Protein AF-A0A060ZH96-F1 (afdb_monomer)

Foldseek 3Di:
DDDDPQVPPDALVNVLVVCLVQQADQDADDLVVLLVVCVSVVVHLLVNLQVNLPDPDQRHHPCLQSNLVSCCVVPVVPDDLVLLADQVSLLCCLNRRNLSRLLPHDLVSQLVNLVHNYDLSSLLSNLVSNLVCCVVHDPVSLVSNCPRHQLSNQCDPDPCRLVPVVAPALQRSCCSRQNPSSQVDALLSVCVSPVPRDCLRNLVPHDLLNLLCQQAPPHPPDDDSVVSVVSSCVVCVVPVVSSVVVSNVVNNVVSNVVVVVVVVVVVVVVVVVD

Secondary structure (DSSP, 8-state):
---PPP-TT--HHHHHHHHHHHHT-SSPPPHHHHHHHHHHTHHHHHHHHHHHHT-SSPP--TTHHHHHHHHHHHTGGG--HHHHH-HHHHHHHIIIIIGGGGGG--HHHHHHHHHS---HHHHHHHHHHHHTTGGGS-HHHHHHHIIIIIIHHHTS-STTGGG-TT-SSHHHHHHHHTGGGGGGS-HHHHHHH-TT--GGGGTTTS-HHHHHHHHHS--TT---HHHHHHHHHHHHHHSTTTTTHHHHHHHHHHHHHHHHHHHHHHHHHHHH--

Radius of gyration: 23.27 Å; Cα contacts (8 Å, |Δi|>4): 301; chains: 1; bounding box: 66×44×70 Å

pLDDT: mean 91.17, std 12.06, range [32.5, 98.75]

Nearest PDB structures (foldseek):
  6xh5-assembly2_E  TM=3.070E-01  e=3.063E+00  synthetic construct
  6epf-assembly1_P  TM=2.909E-01  e=6.475E+00  Rattus norvegicus

Organism: Oncorhynchus mykiss (NCBI:txid8022)

Sequence (274 aa):
TYIFPQLKDLKAENLVTLLKCKLSENNTDSKETWKLFFTKASAVLDQALVLLSNQSEPVIGPALSQVLDVIGEIRVNRLTEDQLRDRDVIRKLFSGRLRAFLPSASGGFLHCLSTKNLSCDSYQAVVKEFGAQFDHMNLEQQQLVLKELVVLFLSRPTSDSGCVSNSNSSVDWLQKNLGPFSVLVSLGNLLNLNTDFSPLSALEVLSPKQTAELVVLPLPGLPGKDVIVNTVFDYLTESPKERRLPEFLYHLVRLSEEVTLCALVNTSSNLFLN

Solvent-accessible surface area (backbone atoms only — not comparable to full-atom values): 15088 Å² total; per-residue (Å²): 132,89,78,74,76,80,75,85,80,68,46,31,68,60,50,38,55,51,48,52,58,54,31,57,35,91,68,69,77,53,69,66,55,53,43,54,50,49,62,73,42,48,92,31,44,69,58,16,28,32,59,52,36,72,48,90,71,83,72,67,45,85,36,38,27,60,52,45,43,40,49,34,60,73,49,62,70,66,55,49,69,69,48,39,42,30,38,66,59,39,34,50,43,40,60,34,42,41,45,60,33,55,55,42,61,37,65,67,48,32,37,53,56,35,71,50,74,50,33,60,64,14,44,29,40,49,45,48,48,49,39,76,32,46,91,71,30,56,72,69,52,50,51,46,47,41,51,34,26,45,52,53,44,33,66,37,98,53,99,57,44,35,45,52,86,87,35,93,43,45,47,51,34,46,49,46,63,41,37,70,56,43,71,80,51,55,56,69,57,50,41,71,40,32,80,84,55,42,67,84,79,19,58,93,75,49,41,41,56,40,53,21,45,64,62,68,49,94,64,83,98,61,78,58,68,68,59,49,45,50,54,52,49,57,57,28,64,77,40,39,75,88,58,36,35,69,57,20,51,56,35,36,52,54,51,50,52,53,53,52,51,52,52,51,50,54,55,50,55,58,64,75,76,110

Structure (mmCIF, N/CA/C/O backbone):
data_AF-A0A060ZH96-F1
#
_entry.id   AF-A0A060ZH96-F1
#
loop_
_atom_site.group_PDB
_atom_site.id
_atom_site.type_symbol
_atom_site.label_atom_id
_atom_site.label_alt_id
_atom_site.label_comp_id
_atom_site.label_asym_id
_atom_site.label_entity_id
_atom_site.label_seq_id
_atom_site.pdbx_PDB_ins_code
_atom_site.Cartn_x
_atom_site.Cartn_y
_atom_site.Cartn_z
_atom_site.occupancy
_atom_site.B_iso_or_equiv
_atom_site.auth_seq_id
_atom_site.auth_comp_id
_atom_site.auth_asym_id
_atom_site.auth_atom_id
_atom_site.pdbx_PDB_model_num
ATOM 1 N N . THR A 1 1 ? -25.829 13.488 40.789 1.00 33.47 1 THR A N 1
ATOM 2 C CA . THR A 1 1 ? -25.211 12.200 40.411 1.00 33.47 1 THR A CA 1
ATOM 3 C C . THR A 1 1 ? -25.960 11.632 39.226 1.00 33.47 1 THR A C 1
ATOM 5 O O . THR A 1 1 ? -27.042 11.097 39.406 1.00 33.47 1 THR A O 1
ATOM 8 N N . TYR A 1 2 ? -25.457 11.836 38.006 1.00 32.50 2 TYR A N 1
ATOM 9 C CA . TYR A 1 2 ? -26.065 11.259 36.803 1.00 32.50 2 TYR A CA 1
ATOM 10 C C . TYR A 1 2 ? -25.739 9.764 36.756 1.00 32.50 2 TYR A C 1
ATOM 12 O O . TYR A 1 2 ? -24.627 9.363 36.418 1.00 32.50 2 TYR A O 1
ATOM 20 N N . ILE A 1 3 ? -26.706 8.946 37.161 1.00 37.62 3 ILE A N 1
ATOM 21 C CA . ILE A 1 3 ? -26.651 7.491 37.040 1.00 37.62 3 ILE A CA 1
ATOM 22 C C . ILE A 1 3 ? -26.984 7.173 35.581 1.00 37.62 3 ILE A C 1
ATOM 24 O O . ILE A 1 3 ? -28.148 7.159 35.192 1.00 37.62 3 ILE A O 1
ATOM 28 N N . PHE A 1 4 ? -25.959 6.964 34.752 1.00 44.38 4 PHE A N 1
ATOM 29 C CA . PHE A 1 4 ? -26.159 6.329 33.449 1.00 44.38 4 PHE A CA 1
ATOM 30 C C . PHE A 1 4 ? -26.679 4.900 33.691 1.00 44.38 4 PHE A C 1
ATOM 32 O O . PHE A 1 4 ? -26.060 4.179 34.482 1.00 44.38 4 PHE A O 1
ATOM 39 N N . PRO A 1 5 ? -27.779 4.469 33.045 1.00 46.69 5 PRO A N 1
ATOM 40 C CA . PRO A 1 5 ? -28.293 3.115 33.210 1.00 46.69 5 PRO A CA 1
ATOM 41 C C . PRO A 1 5 ? -27.210 2.104 32.827 1.00 46.69 5 PRO A C 1
ATOM 43 O O . PRO A 1 5 ? -26.473 2.307 31.858 1.00 46.69 5 PRO A O 1
ATOM 46 N N . GLN A 1 6 ? -27.096 1.012 33.585 1.00 50.19 6 GLN A N 1
ATOM 47 C CA . GLN A 1 6 ? -26.250 -0.108 33.181 1.00 50.19 6 GLN A CA 1
ATOM 48 C C . GLN A 1 6 ? -26.716 -0.587 31.796 1.00 50.19 6 GLN A C 1
ATOM 50 O O . GLN A 1 6 ? -27.868 -0.980 31.643 1.00 50.19 6 GLN A O 1
ATOM 55 N N . LEU A 1 7 ? -25.825 -0.552 30.799 1.00 57.47 7 LEU A N 1
ATOM 56 C CA . LEU A 1 7 ? -26.029 -1.010 29.413 1.00 57.47 7 LEU A CA 1
ATOM 57 C C . LEU A 1 7 ? -26.186 -2.547 29.322 1.00 57.47 7 LEU A C 1
ATOM 59 O O . LEU A 1 7 ? -25.570 -3.186 28.475 1.00 57.47 7 LEU A O 1
ATOM 63 N N . LYS A 1 8 ? -26.962 -3.169 30.218 1.00 58.06 8 LYS A N 1
ATOM 64 C CA . LYS A 1 8 ? -27.105 -4.632 30.304 1.00 58.06 8 LYS A CA 1
ATOM 65 C C . LYS A 1 8 ? -27.823 -5.256 29.099 1.00 58.06 8 LYS A C 1
ATOM 67 O O . LYS A 1 8 ? -27.636 -6.443 28.877 1.00 58.06 8 LYS A O 1
ATOM 72 N N . ASP A 1 9 ? -28.511 -4.452 28.285 1.00 68.31 9 ASP A N 1
ATOM 73 C CA . ASP A 1 9 ? -29.272 -4.907 27.109 1.00 68.31 9 ASP A CA 1
ATOM 74 C C . ASP A 1 9 ? -28.833 -4.249 25.784 1.00 68.31 9 ASP A C 1
ATOM 76 O O . ASP A 1 9 ? -29.586 -4.223 24.805 1.00 68.31 9 ASP A O 1
ATOM 80 N N . LEU A 1 10 ? -27.623 -3.675 25.715 1.00 81.44 10 LEU A N 1
ATOM 81 C CA . LEU A 1 10 ? -27.137 -3.093 24.461 1.00 81.44 10 LEU A CA 1
ATOM 82 C C . LEU A 1 10 ? -26.828 -4.206 23.449 1.00 81.44 10 LEU A C 1
ATOM 84 O O . LEU A 1 10 ? -25.849 -4.929 23.605 1.00 81.44 10 LEU A O 1
ATOM 88 N N . LYS A 1 11 ? -27.636 -4.311 22.390 1.00 91.75 11 LYS A N 1
ATOM 89 C CA . LYS A 1 11 ? -27.376 -5.198 21.248 1.00 91.75 11 LYS A CA 1
ATOM 90 C C . LYS A 1 11 ? -26.405 -4.565 20.248 1.00 91.75 11 LYS A C 1
ATOM 92 O O . LYS A 1 11 ? -26.266 -3.340 20.194 1.00 91.75 11 LYS A O 1
ATOM 97 N N . ALA A 1 12 ? -25.764 -5.396 19.428 1.00 92.00 12 ALA A N 1
ATOM 98 C CA . ALA A 1 12 ? -24.821 -4.942 18.408 1.00 92.00 12 ALA A CA 1
ATOM 99 C C . ALA A 1 12 ? -25.479 -3.995 17.388 1.00 92.00 12 ALA A C 1
ATOM 101 O O . ALA A 1 12 ? -24.878 -2.996 17.004 1.00 92.00 12 ALA A O 1
ATOM 102 N N . GLU A 1 13 ? -26.732 -4.251 17.013 1.00 91.88 13 GLU A N 1
ATOM 103 C CA . GLU A 1 13 ? -27.505 -3.424 16.082 1.00 91.88 13 GLU A CA 1
ATOM 104 C C . GLU A 1 13 ? -27.749 -2.021 16.652 1.00 91.88 13 GLU A C 1
ATOM 106 O O . GLU A 1 13 ? -27.550 -1.023 15.960 1.00 91.88 13 GLU A O 1
ATOM 111 N N . ASN A 1 14 ? -28.088 -1.932 17.943 1.00 91.19 14 ASN A N 1
ATOM 112 C CA . ASN A 1 14 ? -28.280 -0.652 18.629 1.00 91.19 14 ASN A CA 1
ATOM 113 C C . ASN A 1 14 ? -26.978 0.164 18.642 1.00 91.19 14 ASN A C 1
ATOM 115 O O . ASN A 1 14 ? -26.999 1.380 18.446 1.00 91.19 14 ASN A O 1
ATOM 119 N N . LEU A 1 15 ? -25.839 -0.507 18.850 1.00 92.38 15 LEU A N 1
ATOM 120 C CA . LEU A 1 15 ? -24.523 0.125 18.820 1.00 92.38 15 LEU A CA 1
ATOM 121 C C . LEU A 1 15 ? -24.164 0.632 17.416 1.00 92.38 15 LEU A C 1
ATOM 123 O O . LEU A 1 15 ? -23.633 1.732 17.299 1.00 92.38 15 LEU A O 1
ATOM 127 N N . VAL A 1 16 ? -24.488 -0.119 16.360 1.00 92.00 16 VAL A N 1
ATOM 128 C CA . VAL A 1 16 ? -24.292 0.318 14.966 1.00 92.00 16 VAL A CA 1
ATOM 129 C C . VAL A 1 16 ? -25.087 1.588 14.670 1.00 92.00 16 VAL A C 1
ATOM 131 O O . VAL A 1 16 ? -24.526 2.541 14.133 1.00 92.00 16 VAL A O 1
ATOM 134 N N . THR A 1 17 ? -26.367 1.636 15.048 1.00 90.50 17 THR A N 1
ATOM 135 C CA . THR A 1 17 ? -27.209 2.825 14.839 1.00 90.50 17 THR A CA 1
ATOM 136 C C . THR A 1 17 ? -26.648 4.046 15.563 1.00 90.50 17 THR A C 1
ATOM 138 O O . THR A 1 17 ? -26.542 5.121 14.970 1.00 90.50 17 THR A O 1
ATOM 141 N N . LEU A 1 18 ? -26.235 3.879 16.823 1.00 89.69 18 LEU A N 1
ATOM 142 C CA . LEU A 1 18 ? -25.64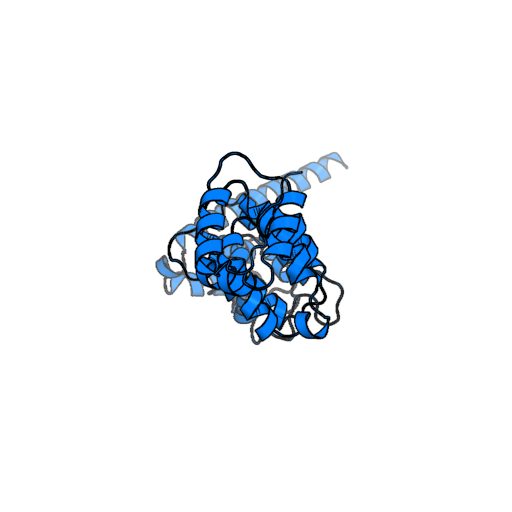1 4.960 17.609 1.00 89.69 18 LEU A CA 1
ATOM 143 C C . LEU A 1 18 ? -24.309 5.435 17.013 1.00 89.69 18 LEU A C 1
ATOM 145 O O . LEU A 1 18 ? -24.081 6.638 16.912 1.00 89.69 18 LEU A O 1
ATOM 149 N N . LEU A 1 19 ? -23.460 4.499 16.576 1.00 90.00 19 LEU A N 1
ATOM 150 C CA . LEU A 1 19 ? -22.189 4.797 15.920 1.00 90.00 19 LEU A CA 1
ATOM 151 C C . LEU A 1 19 ? -22.380 5.629 14.661 1.00 90.00 19 LEU A C 1
ATOM 153 O O . LEU A 1 19 ? -21.711 6.643 14.510 1.00 90.00 19 LEU A O 1
ATOM 157 N N . LYS A 1 20 ? -23.305 5.238 13.783 1.00 88.44 20 LYS A N 1
ATOM 158 C CA . LYS A 1 20 ? -23.594 5.999 12.564 1.00 88.44 20 LYS A CA 1
ATOM 159 C C . LYS A 1 20 ? -24.029 7.422 12.870 1.00 88.44 20 LYS A C 1
ATOM 161 O O . LYS A 1 20 ? -23.464 8.354 12.317 1.00 88.44 20 LYS A O 1
ATOM 166 N N . CYS A 1 21 ? -24.992 7.574 13.781 1.00 87.50 21 CYS A N 1
ATOM 167 C CA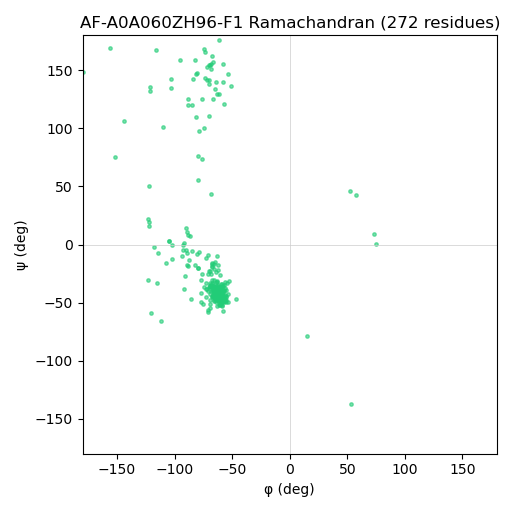 . CYS A 1 21 ? -25.484 8.886 14.185 1.00 87.50 21 CYS A CA 1
ATOM 168 C C . CYS A 1 21 ? -24.330 9.772 14.666 1.00 87.50 21 CYS A C 1
ATOM 170 O O . CYS A 1 21 ? -24.161 10.881 14.174 1.00 87.50 21 CYS A O 1
ATOM 172 N N . LYS A 1 22 ? -23.493 9.241 15.564 1.00 87.38 22 LYS A N 1
ATOM 173 C CA . LYS A 1 22 ? -22.382 9.980 16.166 1.00 87.38 22 LYS A CA 1
ATOM 174 C C . LYS A 1 22 ? -21.238 10.272 15.203 1.00 87.38 22 LYS A C 1
ATOM 176 O O . LYS A 1 22 ? -20.644 11.338 15.279 1.00 87.38 22 LYS A O 1
ATOM 181 N N . LEU A 1 23 ? -20.925 9.350 14.296 1.00 87.38 23 LEU A N 1
ATOM 182 C CA . LEU A 1 23 ? -19.884 9.554 13.289 1.00 87.38 23 LEU A CA 1
ATOM 183 C C . LEU A 1 23 ? -20.278 10.642 12.285 1.00 87.38 23 LEU A C 1
ATOM 185 O O . LEU A 1 23 ? -19.406 11.377 11.837 1.00 87.38 23 LEU A O 1
ATOM 189 N N . SER A 1 24 ? -21.567 10.772 11.967 1.00 84.31 24 SER A N 1
ATOM 190 C CA . SER A 1 24 ? -22.082 11.800 11.055 1.00 84.31 24 SER A CA 1
ATOM 191 C C . SER A 1 24 ? -22.275 13.180 11.701 1.00 84.31 24 SER A C 1
ATOM 193 O O . SER A 1 24 ? -22.575 14.139 10.993 1.00 84.31 24 SER A O 1
ATOM 195 N N . GLU A 1 25 ? -22.125 13.311 13.022 1.00 84.81 25 GLU A N 1
ATOM 196 C CA . GLU A 1 25 ? -22.198 14.607 13.703 1.00 84.81 25 GLU A CA 1
ATOM 197 C C . GLU A 1 25 ? -20.957 15.467 13.391 1.00 84.81 25 GLU A C 1
ATOM 199 O O . GLU A 1 25 ? -19.827 14.984 13.339 1.00 84.81 25 GLU A O 1
ATOM 204 N N . ASN A 1 26 ? -21.159 16.780 13.228 1.00 74.69 26 ASN A N 1
ATOM 205 C CA . ASN A 1 26 ? -20.059 17.730 12.999 1.00 74.69 26 ASN A CA 1
ATOM 206 C C . ASN A 1 26 ? -19.194 17.960 14.248 1.00 74.69 26 ASN A C 1
ATOM 208 O O . ASN A 1 26 ? -18.033 18.347 14.130 1.00 74.69 26 ASN A O 1
ATOM 212 N N . ASN A 1 27 ? -19.758 17.747 15.439 1.00 73.38 27 ASN A N 1
ATOM 213 C CA . ASN A 1 27 ? -19.036 17.885 16.697 1.00 73.38 27 ASN A CA 1
ATOM 214 C C . ASN A 1 27 ? -18.373 16.555 17.036 1.00 73.38 27 ASN A C 1
ATOM 216 O O . ASN A 1 27 ? -19.050 15.545 17.215 1.00 73.38 27 ASN A O 1
ATOM 220 N N . THR A 1 28 ? -17.050 16.561 17.145 1.00 76.62 28 THR A N 1
ATOM 221 C CA . THR A 1 28 ? -16.296 15.372 17.520 1.00 76.62 28 THR A CA 1
ATOM 222 C C . THR A 1 28 ? -16.244 15.249 19.042 1.00 76.62 28 THR A C 1
ATOM 224 O O . THR A 1 28 ? -15.750 16.133 19.742 1.00 76.62 28 THR A O 1
ATOM 227 N N . ASP A 1 29 ? -16.775 14.141 19.567 1.00 85.19 29 ASP A N 1
ATOM 228 C CA . ASP A 1 29 ? -16.566 13.763 20.966 1.00 85.19 29 ASP A CA 1
ATOM 229 C C . ASP A 1 29 ? -15.060 13.619 21.256 1.00 85.19 29 ASP A C 1
ATOM 231 O O . ASP A 1 29 ? -14.249 13.369 20.361 1.00 85.19 29 ASP A O 1
ATOM 235 N N . SER A 1 30 ? -14.656 13.773 22.519 1.00 90.00 30 SER A N 1
ATOM 236 C CA . SER A 1 30 ? -13.246 13.592 22.872 1.00 90.00 30 SER A CA 1
ATOM 237 C C . SER A 1 30 ? -12.817 12.128 22.726 1.00 90.00 30 SER A C 1
ATOM 239 O O . SER A 1 30 ? -13.612 11.194 22.885 1.00 90.00 30 SER A O 1
ATOM 241 N N . LYS A 1 31 ? -11.517 11.908 22.515 1.00 90.56 31 LYS A N 1
ATOM 242 C CA . LYS A 1 31 ? -10.921 10.568 22.445 1.00 90.56 31 LYS A CA 1
ATOM 243 C C . LYS A 1 31 ? -11.227 9.728 23.695 1.00 90.56 31 LYS A C 1
ATOM 245 O O . LYS A 1 31 ? -11.519 8.536 23.599 1.00 90.56 31 LYS A O 1
ATOM 250 N N . GLU A 1 32 ? -11.214 10.347 24.872 1.00 92.25 32 GLU A N 1
ATOM 251 C CA . GLU A 1 32 ? -11.525 9.718 26.161 1.00 92.25 32 GLU A CA 1
ATOM 252 C C . GLU A 1 32 ? -12.994 9.295 26.241 1.00 92.25 32 GLU A C 1
ATOM 254 O O . GLU A 1 32 ? -13.301 8.238 26.798 1.00 92.25 32 GLU A O 1
ATOM 259 N N . THR A 1 33 ? -13.894 10.084 25.648 1.00 92.62 33 THR A N 1
ATOM 260 C CA . THR A 1 33 ? -15.329 9.785 25.588 1.00 92.62 33 THR A CA 1
ATOM 261 C C . THR A 1 33 ? -15.576 8.545 24.736 1.00 92.62 33 THR A C 1
ATOM 263 O O . THR A 1 33 ? -16.211 7.597 25.206 1.00 92.62 33 THR A O 1
ATOM 266 N N . TRP A 1 34 ? -14.983 8.483 23.539 1.00 93.94 34 TRP A N 1
ATOM 267 C CA . TRP A 1 34 ? -15.024 7.291 22.688 1.00 93.94 34 TRP A CA 1
ATOM 268 C C . TRP A 1 34 ? -14.431 6.063 23.371 1.00 93.94 34 TRP A C 1
ATOM 270 O O . TRP A 1 34 ? -15.016 4.978 23.340 1.00 93.94 34 TRP A O 1
ATOM 280 N N . LYS A 1 35 ? -13.290 6.225 24.046 1.00 94.44 35 LYS A N 1
ATOM 281 C CA . LYS A 1 35 ? -12.626 5.133 24.763 1.00 94.44 35 LYS A CA 1
ATOM 282 C C . LYS A 1 35 ? -13.485 4.594 25.898 1.00 94.44 35 LYS A C 1
ATOM 284 O O . LYS A 1 35 ? -13.623 3.376 26.035 1.00 94.44 35 LYS A O 1
ATOM 289 N N . LEU A 1 36 ? -14.097 5.474 26.690 1.00 93.19 36 LEU A N 1
ATOM 290 C CA . LEU A 1 36 ? -15.019 5.085 27.753 1.00 93.19 36 LEU A CA 1
ATOM 291 C C . LEU A 1 36 ? -16.246 4.367 27.180 1.00 93.19 36 LEU A C 1
ATOM 293 O O . LEU A 1 36 ? -16.640 3.319 27.698 1.00 93.19 36 LEU A O 1
ATOM 297 N N . PHE A 1 37 ? -16.820 4.905 26.104 1.00 91.62 37 PHE A N 1
ATOM 298 C CA . PHE A 1 37 ? -17.972 4.329 25.422 1.00 91.62 37 PHE A CA 1
ATOM 299 C C . PHE A 1 37 ? -17.683 2.910 24.917 1.00 91.62 37 PHE A C 1
ATOM 301 O O . PHE A 1 37 ? -18.381 1.967 25.296 1.00 91.62 37 PHE A O 1
ATOM 308 N N . PHE A 1 38 ? -16.602 2.718 24.160 1.00 93.88 38 PHE A N 1
ATOM 309 C CA . PHE A 1 38 ? -16.225 1.401 23.646 1.00 93.88 38 PHE A CA 1
ATOM 310 C C . PHE A 1 38 ? -15.790 0.418 24.726 1.00 93.88 38 PHE A C 1
ATOM 312 O O . PHE A 1 38 ? -16.038 -0.779 24.593 1.00 93.88 38 PHE A O 1
ATOM 319 N N . THR A 1 39 ? -15.202 0.899 25.822 1.00 92.00 39 THR A N 1
ATOM 320 C CA . THR A 1 39 ? -14.891 0.043 26.974 1.00 92.00 39 THR A CA 1
ATOM 321 C C . THR A 1 39 ? -16.174 -0.487 27.616 1.00 92.00 39 THR A C 1
ATOM 323 O O . THR A 1 39 ? -16.269 -1.680 27.901 1.00 92.00 39 THR A O 1
ATOM 326 N N . LYS A 1 40 ? -17.194 0.364 27.789 1.00 90.31 40 LYS A N 1
ATOM 327 C CA . LYS A 1 40 ? -18.500 -0.051 28.329 1.00 90.31 40 LYS A CA 1
ATOM 328 C C . LYS A 1 40 ? -19.270 -0.965 27.374 1.00 90.31 40 LYS A C 1
ATOM 330 O O . LYS A 1 40 ? -19.925 -1.894 27.832 1.00 90.31 40 LYS A O 1
ATOM 335 N N . ALA A 1 41 ? -19.163 -0.737 26.066 1.00 92.19 41 ALA A N 1
ATOM 336 C CA . ALA A 1 41 ? -19.817 -1.539 25.032 1.00 92.19 41 ALA A CA 1
ATOM 337 C C . ALA A 1 41 ? -18.977 -2.742 24.549 1.00 92.19 41 ALA A C 1
ATOM 339 O O . ALA A 1 41 ? -19.319 -3.383 23.554 1.00 92.19 41 ALA A O 1
ATOM 340 N N . SER A 1 42 ? -17.877 -3.069 25.239 1.00 91.12 42 SER A N 1
ATOM 341 C CA . SER A 1 42 ? -16.866 -4.026 24.765 1.00 91.12 42 SER A CA 1
ATOM 342 C C . SER A 1 42 ? -17.427 -5.417 24.436 1.00 91.12 42 SER A C 1
ATOM 344 O O . SER A 1 42 ? -16.950 -6.057 23.498 1.00 91.12 42 SER A O 1
ATOM 346 N N . ALA A 1 43 ? -18.468 -5.858 25.152 1.00 91.62 43 ALA A N 1
ATOM 347 C CA . ALA A 1 43 ? -19.108 -7.158 24.944 1.00 91.62 43 ALA A CA 1
ATOM 348 C C . ALA A 1 43 ? -19.757 -7.313 23.555 1.00 91.62 43 ALA A C 1
ATOM 350 O O . ALA A 1 43 ? -19.775 -8.414 23.016 1.00 91.62 43 ALA A O 1
ATOM 351 N N . VAL A 1 44 ? -20.255 -6.221 22.964 1.00 94.25 44 VAL A N 1
ATOM 352 C CA . VAL A 1 44 ? -20.957 -6.238 21.665 1.00 94.25 44 VAL A CA 1
ATOM 353 C C . VAL A 1 44 ? -20.218 -5.488 20.560 1.00 94.25 44 VAL A C 1
ATOM 355 O O . VAL A 1 44 ? -20.606 -5.569 19.396 1.00 94.25 44 VAL A O 1
ATOM 358 N N . LEU A 1 45 ? -19.130 -4.789 20.898 1.00 94.38 45 LEU A N 1
ATOM 359 C CA . LEU A 1 45 ? -18.364 -3.972 19.960 1.00 94.38 45 LEU A CA 1
ATOM 360 C C . LEU A 1 45 ? -17.872 -4.770 18.750 1.00 94.38 45 LEU A C 1
ATOM 362 O O . LEU A 1 45 ? -18.050 -4.330 17.622 1.00 94.38 45 LEU A O 1
ATOM 366 N N . ASP A 1 46 ? -17.298 -5.954 18.965 1.00 93.81 46 ASP A N 1
ATOM 367 C CA . ASP A 1 46 ? -16.754 -6.766 17.872 1.00 93.81 46 ASP A CA 1
ATOM 368 C C . ASP A 1 46 ? -17.835 -7.149 16.849 1.00 93.81 46 ASP A C 1
ATOM 370 O O . ASP A 1 46 ? -17.586 -7.100 15.646 1.00 93.81 46 ASP A O 1
ATOM 374 N N . GLN A 1 47 ? -19.038 -7.498 17.315 1.00 94.88 47 GLN A N 1
ATOM 375 C CA . GLN A 1 47 ? -20.167 -7.826 16.445 1.00 94.88 47 GLN A CA 1
ATOM 376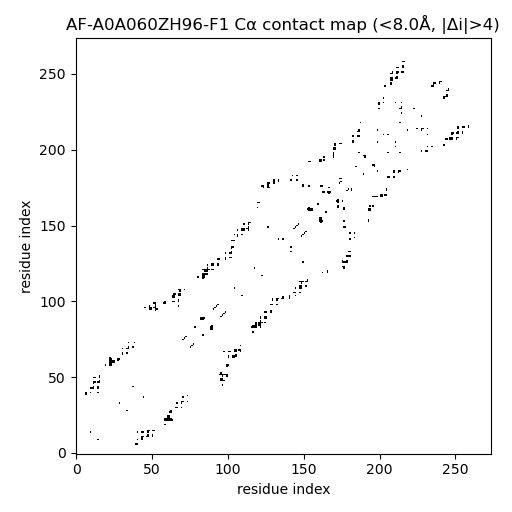 C C . GLN A 1 47 ? -20.708 -6.577 15.739 1.00 94.88 47 GLN A C 1
ATOM 378 O O . GLN A 1 47 ? -21.005 -6.632 14.548 1.00 94.88 47 GLN A O 1
ATOM 383 N N . ALA A 1 48 ? -20.787 -5.443 16.438 1.00 94.75 48 ALA A N 1
ATOM 384 C CA . ALA A 1 48 ? -21.221 -4.180 15.848 1.00 94.75 48 ALA A CA 1
ATOM 385 C C . ALA A 1 48 ? -20.275 -3.708 14.733 1.00 94.75 48 ALA A C 1
ATOM 387 O O . ALA A 1 48 ? -20.734 -3.298 13.672 1.00 94.75 48 ALA A O 1
ATOM 388 N N . LEU A 1 49 ? -18.960 -3.826 14.929 1.00 94.69 49 LEU A N 1
ATOM 389 C CA . LEU A 1 49 ? -17.961 -3.478 13.914 1.00 94.69 49 LEU A CA 1
ATOM 390 C C . LEU A 1 49 ? -18.063 -4.366 12.662 1.00 94.69 49 LEU A C 1
ATOM 392 O O . LEU A 1 49 ? -17.885 -3.872 11.548 1.00 94.69 49 LEU A O 1
ATOM 396 N N . VAL A 1 50 ? -18.404 -5.650 12.833 1.00 94.94 50 VAL A N 1
ATOM 397 C CA . VAL A 1 50 ? -18.694 -6.564 11.713 1.00 94.94 50 VAL A CA 1
ATOM 398 C C . VAL A 1 50 ? -19.942 -6.144 10.953 1.00 94.94 50 VAL A C 1
ATOM 400 O O . VAL A 1 50 ? -19.917 -6.052 9.727 1.00 94.94 50 VAL A O 1
ATOM 403 N N . LEU A 1 51 ? -21.027 -5.848 11.668 1.00 94.19 51 LEU A N 1
ATOM 404 C CA . LEU A 1 51 ? -22.260 -5.365 11.049 1.00 94.19 51 LEU A CA 1
ATOM 405 C C . LEU A 1 51 ? -22.035 -4.055 10.288 1.00 94.19 51 LEU A C 1
ATOM 407 O O . LEU A 1 51 ? -22.572 -3.900 9.196 1.00 94.19 51 LEU A O 1
ATOM 411 N N . LEU A 1 52 ? -21.225 -3.143 10.832 1.00 91.56 52 LEU A N 1
ATOM 412 C CA . LEU A 1 52 ? -20.889 -1.879 10.181 1.00 91.56 52 LEU A CA 1
ATOM 413 C C . LEU A 1 52 ? -20.051 -2.093 8.911 1.00 91.56 52 LEU A C 1
ATOM 415 O O . LEU A 1 52 ? -20.350 -1.503 7.880 1.00 91.56 52 LEU A O 1
ATOM 419 N N . SER A 1 53 ? -19.043 -2.968 8.962 1.00 91.38 53 SER A N 1
ATOM 420 C CA . SER A 1 53 ? -18.142 -3.240 7.827 1.00 91.38 53 SER A CA 1
ATOM 421 C C . SER A 1 53 ? -18.813 -3.979 6.665 1.00 91.38 53 SER A C 1
ATOM 423 O O . SER A 1 53 ? -18.332 -3.906 5.535 1.00 91.38 53 SER A O 1
ATOM 425 N N . ASN A 1 54 ? -19.906 -4.697 6.932 1.00 89.50 54 ASN A N 1
ATOM 426 C CA . ASN A 1 54 ? -20.670 -5.434 5.921 1.00 89.50 54 ASN A CA 1
ATOM 427 C C . ASN A 1 54 ? -21.715 -4.579 5.192 1.00 89.50 54 ASN A C 1
ATOM 429 O O . ASN A 1 54 ? -22.374 -5.074 4.278 1.00 89.50 54 ASN A O 1
ATOM 433 N N . GLN A 1 55 ? -21.916 -3.328 5.600 1.00 84.31 55 GLN A N 1
ATOM 434 C CA . GLN A 1 55 ? -22.888 -2.455 4.953 1.00 84.31 55 GLN A CA 1
ATOM 435 C C . GLN A 1 55 ? -22.316 -1.837 3.677 1.00 84.31 55 GLN A C 1
ATOM 437 O O . GLN A 1 55 ? -21.120 -1.590 3.565 1.00 84.31 55 GLN A O 1
ATOM 442 N N . SER A 1 56 ? -23.195 -1.614 2.699 1.00 69.00 56 SER A N 1
ATOM 443 C CA . SER A 1 56 ? -22.835 -1.112 1.369 1.00 69.00 56 SER A CA 1
ATOM 444 C C . SER A 1 56 ? -22.522 0.382 1.342 1.00 69.00 56 SER A C 1
ATOM 446 O O . SER A 1 56 ? -21.806 0.835 0.455 1.00 69.00 56 SER A O 1
ATOM 448 N N . GLU A 1 57 ? -23.076 1.151 2.278 1.00 73.81 57 GLU A N 1
ATOM 449 C CA . GLU A 1 57 ? -22.873 2.596 2.337 1.00 73.81 57 GLU A CA 1
ATOM 450 C C . GLU A 1 57 ? -21.633 2.930 3.175 1.00 73.81 57 GLU A C 1
ATOM 452 O O . GLU A 1 57 ? -21.564 2.518 4.340 1.00 73.81 57 GLU A O 1
ATOM 457 N N . PRO A 1 58 ? -20.665 3.687 2.622 1.00 73.31 58 PRO A N 1
ATOM 458 C CA . PRO A 1 58 ? -19.513 4.129 3.386 1.00 73.31 58 PRO A CA 1
ATOM 459 C C . PRO A 1 58 ? -19.970 5.072 4.499 1.00 73.31 58 PRO A C 1
ATOM 461 O O . PRO A 1 58 ? -20.754 5.997 4.281 1.00 73.31 58 PRO A O 1
ATOM 464 N N . VAL A 1 59 ? -19.462 4.848 5.709 1.00 77.50 59 VAL A N 1
ATOM 465 C CA . VAL A 1 59 ? -19.648 5.805 6.798 1.00 77.50 59 VAL A CA 1
ATOM 466 C C . VAL A 1 59 ? -18.698 6.964 6.543 1.00 77.50 59 VAL A C 1
ATOM 468 O O . VAL A 1 59 ? -17.503 6.745 6.377 1.00 77.50 59 VAL A O 1
ATOM 471 N N . ILE A 1 60 ? -19.225 8.184 6.505 1.00 79.94 60 ILE A N 1
ATOM 472 C CA . ILE A 1 60 ? -18.448 9.408 6.296 1.00 79.94 60 ILE A CA 1
ATOM 473 C C . ILE A 1 60 ? -18.673 10.305 7.506 1.00 79.94 60 ILE A C 1
ATOM 475 O O . ILE A 1 60 ? -19.809 10.491 7.948 1.00 79.94 60 ILE A O 1
ATOM 479 N N . GLY A 1 61 ? -17.586 10.836 8.058 1.00 86.06 61 GLY A N 1
ATOM 480 C CA . GLY A 1 61 ? -17.662 11.618 9.279 1.00 86.06 61 GLY A CA 1
ATOM 481 C C . GLY A 1 61 ? -16.314 12.152 9.752 1.00 86.06 61 GLY A C 1
ATOM 482 O O . GLY A 1 61 ? -15.299 11.475 9.573 1.00 86.06 61 GLY A O 1
ATOM 483 N N . PRO A 1 62 ? -16.279 13.328 10.405 1.00 86.38 62 PRO A N 1
ATOM 484 C CA . PRO A 1 62 ? -15.036 13.936 10.883 1.00 86.38 62 PRO A CA 1
ATOM 485 C C . PRO A 1 62 ? -14.367 13.141 12.019 1.00 86.38 62 PRO A C 1
ATOM 487 O O . PRO A 1 62 ? -13.179 13.314 12.274 1.00 86.38 62 PRO A O 1
ATOM 490 N N . ALA A 1 63 ? -15.107 12.256 12.698 1.00 90.56 63 ALA A N 1
ATOM 491 C CA . ALA A 1 63 ? -14.611 11.461 13.823 1.00 90.56 63 ALA A CA 1
ATOM 492 C C . ALA A 1 63 ? -14.001 10.097 13.433 1.00 90.56 63 ALA A C 1
ATOM 494 O O . ALA A 1 63 ? -13.494 9.400 14.310 1.00 90.56 63 ALA A O 1
ATOM 495 N N . LEU A 1 64 ? -14.050 9.681 12.158 1.00 91.94 64 LEU A N 1
ATOM 496 C CA . LEU A 1 64 ? -13.677 8.314 11.748 1.00 91.94 64 LEU A CA 1
ATOM 497 C C . LEU A 1 64 ? -12.242 7.932 12.122 1.00 91.94 64 LEU A C 1
ATOM 499 O O . LEU A 1 64 ? -12.019 6.842 12.650 1.00 91.94 64 LEU A O 1
ATOM 503 N N . SER A 1 65 ? -11.289 8.835 11.891 1.00 94.25 65 SER A N 1
ATOM 504 C CA . SER A 1 65 ? -9.874 8.629 12.217 1.00 94.25 65 SER A CA 1
ATOM 505 C C . SER A 1 65 ? -9.665 8.450 13.722 1.00 94.25 65 SER A C 1
ATOM 507 O O . SER A 1 65 ? -9.031 7.494 14.159 1.00 94.25 65 SER A O 1
ATOM 509 N N . GLN A 1 66 ? -10.279 9.315 14.531 1.00 94.50 66 GLN A N 1
ATOM 510 C CA . GLN A 1 66 ? -10.197 9.266 15.988 1.00 94.50 66 GLN A CA 1
ATOM 511 C C . GLN A 1 66 ? -10.862 8.004 16.555 1.00 94.50 66 GLN A C 1
ATOM 513 O O . GLN A 1 66 ? -10.332 7.377 17.472 1.00 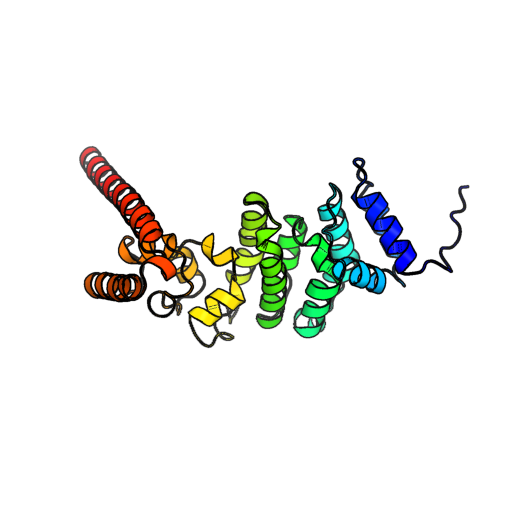94.50 66 GLN A O 1
ATOM 518 N N . VAL A 1 67 ? -12.008 7.597 16.003 1.00 94.50 67 VAL A N 1
ATOM 519 C CA . VAL A 1 67 ? -12.679 6.349 16.383 1.00 94.50 67 VAL A CA 1
ATOM 520 C C . VAL A 1 67 ? -11.806 5.143 16.046 1.00 94.50 67 VAL A C 1
ATOM 522 O O . VAL A 1 67 ? -11.657 4.257 16.893 1.00 94.50 67 VAL A O 1
ATOM 525 N N . LEU A 1 68 ? -11.174 5.125 14.868 1.00 95.81 68 LEU A N 1
ATOM 526 C CA . LEU A 1 68 ? -10.220 4.078 14.509 1.00 95.81 68 LEU A CA 1
ATOM 527 C C . LEU A 1 68 ? -9.025 4.048 15.463 1.00 95.81 68 LEU A C 1
ATOM 529 O O . LEU A 1 68 ? -8.652 2.964 15.904 1.00 95.81 68 LEU A O 1
ATOM 533 N N . ASP A 1 69 ? -8.468 5.201 15.834 1.00 96.62 69 ASP A N 1
ATOM 534 C CA . ASP A 1 69 ? -7.367 5.285 16.799 1.00 96.62 69 ASP A CA 1
ATOM 535 C C . ASP A 1 69 ? -7.756 4.657 18.140 1.00 96.62 69 ASP A C 1
ATOM 537 O O . ASP A 1 69 ? -7.006 3.859 18.707 1.00 96.62 69 ASP A O 1
ATOM 541 N N . VAL A 1 70 ? -8.954 4.972 18.642 1.00 96.75 70 VAL A N 1
ATOM 542 C CA . VAL A 1 70 ? -9.455 4.407 19.899 1.00 96.75 70 VAL A CA 1
ATOM 543 C C . VAL A 1 70 ? -9.653 2.899 19.776 1.00 96.75 70 VAL A C 1
ATOM 545 O O . VAL A 1 70 ? -9.212 2.165 20.662 1.00 96.75 70 VAL A O 1
ATOM 548 N N . ILE A 1 71 ? -10.274 2.413 18.694 1.00 95.44 71 ILE A N 1
ATOM 549 C CA . ILE A 1 71 ? -10.417 0.970 18.442 1.00 95.44 71 ILE A CA 1
ATOM 550 C C . ILE A 1 71 ? -9.032 0.311 18.360 1.00 95.44 71 ILE A C 1
ATOM 552 O O . ILE A 1 71 ? -8.824 -0.762 18.932 1.00 95.44 71 ILE A O 1
ATOM 556 N N . GLY A 1 72 ? -8.071 0.975 17.719 1.00 95.38 72 GLY A N 1
ATOM 557 C CA . GLY A 1 72 ? -6.666 0.596 17.676 1.00 95.38 72 GLY A CA 1
ATOM 558 C C . GLY A 1 72 ? -6.085 0.399 19.074 1.00 95.38 72 GLY A C 1
ATOM 559 O O . GLY A 1 72 ? -5.529 -0.656 19.366 1.00 95.38 72 GLY A O 1
ATOM 560 N N . GLU A 1 73 ? -6.295 1.347 19.984 1.00 94.94 73 GLU A N 1
ATOM 561 C CA . GLU A 1 73 ? -5.830 1.238 21.370 1.00 94.94 73 GLU A CA 1
ATOM 562 C C . GLU A 1 73 ? -6.457 0.077 22.141 1.00 94.94 73 GLU A C 1
ATOM 564 O O . GLU A 1 73 ? -5.763 -0.618 22.886 1.00 94.94 73 GLU A O 1
ATOM 569 N N . ILE A 1 74 ? -7.767 -0.129 22.004 1.00 94.56 74 ILE A N 1
ATOM 570 C CA . ILE A 1 74 ? -8.481 -1.105 22.835 1.00 94.56 74 ILE A CA 1
ATOM 571 C C . ILE A 1 74 ? -8.517 -2.516 22.239 1.00 94.56 74 ILE A C 1
ATOM 573 O O . ILE A 1 74 ? -8.795 -3.459 22.981 1.00 94.56 74 ILE A O 1
ATOM 577 N N . ARG A 1 75 ? -8.250 -2.680 20.936 1.00 93.38 75 ARG A N 1
ATOM 578 C CA . ARG A 1 75 ? -8.257 -3.977 20.236 1.00 93.38 75 ARG A CA 1
ATOM 579 C C . ARG A 1 75 ? -6.913 -4.309 19.598 1.00 93.38 75 ARG A C 1
ATOM 581 O O . ARG A 1 75 ? -6.332 -5.323 19.962 1.00 93.38 75 ARG A O 1
ATOM 588 N N . VAL A 1 76 ? -6.409 -3.474 18.687 1.00 94.62 76 VAL A N 1
ATOM 589 C CA . VAL A 1 76 ? -5.190 -3.777 17.905 1.00 94.62 76 VAL A CA 1
ATOM 590 C C . VAL A 1 76 ? -3.953 -3.818 18.807 1.00 94.62 76 VAL A C 1
ATOM 592 O O . VAL A 1 76 ? -3.171 -4.761 18.760 1.00 94.62 76 VAL A O 1
ATOM 595 N N . ASN A 1 77 ? -3.804 -2.841 19.701 1.00 94.44 77 ASN A N 1
ATOM 596 C CA . ASN A 1 77 ? -2.661 -2.734 20.610 1.00 94.44 77 ASN A CA 1
ATOM 597 C C . ASN A 1 77 ? -2.640 -3.790 21.718 1.00 94.44 77 ASN A C 1
ATOM 599 O O . ASN A 1 77 ? -1.646 -3.882 22.432 1.00 94.44 77 ASN A O 1
ATOM 603 N N . ARG A 1 78 ? -3.717 -4.569 21.868 1.00 94.00 78 ARG A N 1
ATOM 604 C CA . ARG A 1 78 ? -3.834 -5.635 22.870 1.00 94.00 78 ARG A CA 1
ATOM 605 C C . ARG A 1 78 ? -3.631 -7.032 22.282 1.00 94.00 78 ARG A C 1
ATOM 607 O O . ARG A 1 78 ? -3.729 -7.996 23.035 1.00 94.00 78 ARG A O 1
ATOM 614 N N . LEU A 1 79 ? -3.391 -7.140 20.973 1.00 96.00 79 LEU A N 1
ATOM 615 C CA . LEU A 1 79 ? -3.051 -8.411 20.337 1.00 96.00 79 LEU A CA 1
ATOM 616 C C . LEU A 1 79 ? -1.719 -8.929 20.885 1.00 96.00 79 LEU A C 1
ATOM 618 O O . LEU A 1 79 ? -0.785 -8.152 21.090 1.00 96.00 79 LEU A O 1
ATOM 622 N N . THR A 1 80 ? -1.643 -10.237 21.118 1.00 97.38 80 THR A N 1
ATOM 623 C CA . THR A 1 80 ? -0.385 -10.903 21.478 1.00 97.38 80 THR A CA 1
ATOM 624 C C . THR A 1 80 ? 0.540 -11.016 20.266 1.00 97.38 80 THR A C 1
ATOM 626 O O . THR A 1 80 ? 0.102 -10.880 19.124 1.00 97.38 80 THR A O 1
ATOM 629 N N . GLU A 1 81 ? 1.816 -11.319 20.502 1.00 95.38 81 GLU A N 1
ATOM 630 C CA . GLU A 1 81 ? 2.791 -11.558 19.428 1.00 95.38 81 GLU A CA 1
ATOM 631 C C . GLU A 1 81 ? 2.327 -12.658 18.458 1.00 95.38 81 GLU A C 1
ATOM 633 O O . GLU A 1 81 ? 2.356 -12.460 17.245 1.00 95.38 81 GLU A O 1
ATOM 638 N N . ASP A 1 82 ? 1.797 -13.770 18.975 1.00 97.19 82 ASP A N 1
ATOM 639 C CA . ASP A 1 82 ? 1.261 -14.854 18.140 1.00 97.19 82 ASP A CA 1
ATOM 640 C C . ASP A 1 82 ? 0.087 -14.376 17.275 1.00 97.19 82 ASP A C 1
ATOM 642 O O . ASP A 1 82 ? 0.015 -14.679 16.087 1.00 97.19 82 ASP A O 1
ATOM 646 N N . GLN A 1 83 ? -0.806 -13.557 17.841 1.00 97.56 83 GLN A N 1
ATOM 647 C CA . GLN A 1 83 ? -1.949 -13.002 17.116 1.00 97.56 83 GLN A CA 1
ATOM 648 C C . GLN A 1 83 ? -1.545 -11.980 16.050 1.00 97.56 83 GLN A C 1
ATOM 650 O O . GLN A 1 83 ? -2.212 -11.883 15.023 1.00 97.56 83 GLN A O 1
ATOM 655 N N . LEU A 1 84 ? -0.477 -11.210 16.277 1.00 97.12 84 LEU A N 1
ATOM 656 C CA . LEU A 1 84 ? 0.063 -10.276 15.285 1.00 97.12 84 LEU A CA 1
ATOM 657 C C . LEU A 1 84 ? 0.649 -11.017 14.077 1.00 97.12 84 LEU A C 1
ATOM 659 O O . LEU A 1 84 ? 0.562 -10.544 12.942 1.00 97.12 84 LEU A O 1
ATOM 663 N N . ARG A 1 85 ? 1.225 -12.197 14.306 1.00 96.81 85 ARG A N 1
ATOM 664 C CA . ARG A 1 85 ? 1.849 -13.021 13.264 1.00 96.81 85 ARG A CA 1
ATOM 665 C C . ARG A 1 85 ? 0.872 -13.971 12.567 1.00 96.81 85 ARG A C 1
ATOM 667 O O . ARG A 1 85 ? 1.212 -14.486 11.502 1.00 96.81 85 ARG A O 1
ATOM 674 N N . ASP A 1 86 ? -0.323 -14.157 13.125 1.00 98.12 86 ASP A N 1
ATOM 675 C CA . ASP A 1 86 ? -1.409 -14.948 12.548 1.00 98.12 86 ASP A CA 1
ATOM 676 C C . ASP A 1 86 ? -2.201 -14.145 11.499 1.00 98.12 86 ASP A C 1
ATOM 678 O O . ASP A 1 86 ? -2.978 -13.229 11.801 1.00 98.12 86 ASP A O 1
ATOM 682 N N . ARG A 1 87 ? -2.034 -14.545 10.235 1.00 96.75 87 ARG A N 1
ATOM 683 C CA . ARG A 1 87 ? -2.701 -13.937 9.081 1.00 96.75 87 ARG A CA 1
ATOM 684 C C . ARG A 1 87 ? -4.226 -13.948 9.204 1.00 96.75 87 ARG A C 1
ATOM 686 O O . ARG A 1 87 ? -4.865 -12.984 8.785 1.00 96.75 87 ARG A O 1
ATOM 693 N N . ASP A 1 88 ? -4.835 -15.015 9.713 1.00 97.00 88 ASP A N 1
ATOM 694 C CA . ASP A 1 88 ? -6.293 -15.140 9.768 1.00 97.00 88 ASP A CA 1
ATOM 695 C C . ASP A 1 88 ? -6.902 -14.266 10.861 1.00 97.00 88 ASP A C 1
ATOM 697 O O . ASP A 1 88 ? -7.956 -13.654 10.643 1.00 97.00 88 ASP A O 1
ATOM 701 N N . VAL A 1 89 ? -6.215 -14.131 11.997 1.00 96.81 89 VAL A N 1
ATOM 702 C CA . VAL A 1 89 ? -6.590 -13.179 13.051 1.00 96.81 89 VAL A CA 1
ATOM 703 C C . VAL A 1 89 ? -6.547 -11.748 12.516 1.00 96.81 89 VAL A C 1
ATOM 705 O O . VAL A 1 89 ? -7.535 -11.013 12.644 1.00 96.81 89 VAL A O 1
ATOM 708 N N . ILE A 1 90 ? -5.448 -11.365 11.860 1.00 98.00 90 ILE A N 1
ATOM 709 C CA . ILE A 1 90 ? -5.280 -10.027 11.281 1.00 98.00 90 ILE A CA 1
ATOM 710 C C . ILE A 1 90 ? -6.297 -9.771 10.170 1.00 98.00 90 ILE A C 1
ATOM 712 O O . ILE A 1 90 ? -6.999 -8.759 10.198 1.00 98.00 90 ILE A O 1
ATOM 716 N N . ARG A 1 91 ? -6.477 -10.715 9.243 1.00 95.94 91 ARG A N 1
ATOM 717 C CA . ARG A 1 91 ? -7.486 -10.617 8.183 1.00 95.94 91 ARG A CA 1
ATOM 718 C C . ARG A 1 91 ? -8.878 -10.3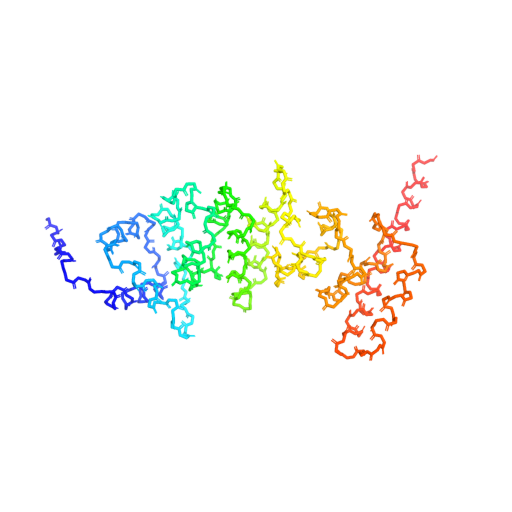97 8.761 1.00 95.94 91 ARG A C 1
ATOM 720 O O . ARG A 1 91 ? -9.581 -9.495 8.309 1.00 95.94 91 ARG A O 1
ATOM 727 N N . LYS A 1 92 ? -9.291 -11.179 9.764 1.00 95.06 92 LYS A N 1
ATOM 728 C CA . LYS A 1 92 ? -10.613 -11.044 10.401 1.00 95.06 92 LYS A CA 1
ATOM 729 C C . LYS A 1 92 ? -10.802 -9.673 11.051 1.00 95.06 92 LYS A C 1
ATOM 731 O O . LYS A 1 92 ? -11.905 -9.128 11.019 1.00 95.06 92 LYS A O 1
ATOM 736 N N . LEU A 1 93 ? -9.746 -9.113 11.634 1.00 96.25 93 LEU A N 1
ATOM 737 C CA . LEU A 1 93 ? -9.778 -7.786 12.236 1.00 96.25 93 LEU A CA 1
ATOM 738 C C . LEU A 1 93 ? -9.914 -6.688 11.173 1.00 96.25 93 LEU A C 1
ATOM 740 O O . LEU A 1 93 ? -10.825 -5.869 11.269 1.00 96.25 93 LEU A O 1
ATOM 744 N N . PHE A 1 94 ? -9.069 -6.691 10.143 1.00 96.38 94 PHE A N 1
ATOM 745 C CA . PHE A 1 94 ? -9.038 -5.617 9.146 1.00 96.38 94 PHE A CA 1
ATOM 746 C C . PHE A 1 94 ? -10.211 -5.682 8.166 1.00 96.38 94 PHE A C 1
ATOM 748 O O . PHE A 1 94 ? -10.949 -4.706 8.055 1.00 96.38 94 PHE A O 1
ATOM 755 N N . SER A 1 95 ? -10.456 -6.839 7.544 1.00 92.25 95 SER A N 1
ATOM 756 C CA . SER A 1 95 ? -11.569 -7.008 6.592 1.00 92.25 95 SER A CA 1
ATOM 757 C C . SER A 1 95 ? -12.933 -6.962 7.278 1.00 92.25 95 SER A C 1
ATOM 759 O O . SER A 1 95 ? -13.904 -6.446 6.727 1.00 92.25 95 SER A O 1
ATOM 761 N N . GLY A 1 96 ? -13.005 -7.515 8.493 1.00 88.88 96 GLY A N 1
ATOM 762 C CA . GLY A 1 96 ? -14.262 -7.724 9.192 1.00 88.88 96 GLY A CA 1
ATOM 763 C C . GLY A 1 96 ? -14.654 -6.578 10.108 1.00 88.88 96 GLY A C 1
ATOM 764 O O . GLY A 1 96 ? -15.834 -6.294 10.209 1.00 88.88 96 GLY A O 1
ATOM 765 N N . ARG A 1 97 ? -13.719 -5.938 10.816 1.00 94.31 97 ARG A N 1
ATOM 766 C CA . ARG A 1 97 ? -14.064 -4.981 11.888 1.00 94.31 97 ARG A CA 1
ATOM 767 C C . ARG A 1 97 ? -13.628 -3.553 11.594 1.00 94.31 97 ARG A C 1
ATOM 769 O O . ARG A 1 97 ? -14.286 -2.623 12.047 1.00 94.31 97 ARG A O 1
ATOM 776 N N . LEU A 1 98 ? -12.506 -3.376 10.900 1.00 95.38 98 LEU A N 1
ATOM 777 C CA . LEU A 1 98 ? -11.910 -2.052 10.691 1.00 95.38 98 LEU A CA 1
ATOM 778 C C . LEU A 1 98 ? -12.172 -1.478 9.299 1.00 95.38 98 LEU A C 1
ATOM 780 O O . LEU A 1 98 ? -11.954 -0.286 9.107 1.00 95.38 98 LEU A O 1
ATOM 784 N N . ARG A 1 99 ? -12.658 -2.289 8.352 1.00 93.94 99 ARG A N 1
ATOM 785 C CA . ARG A 1 99 ? -12.808 -1.939 6.933 1.00 93.94 99 ARG A CA 1
ATOM 786 C C . ARG A 1 99 ? -13.457 -0.576 6.702 1.00 93.94 99 ARG A C 1
ATOM 788 O O . ARG A 1 99 ? -12.917 0.217 5.940 1.00 93.94 99 ARG A O 1
ATOM 795 N N . ALA A 1 100 ? -14.560 -0.289 7.397 1.00 92.19 100 ALA A N 1
ATOM 796 C CA . ALA A 1 100 ? -15.309 0.964 7.252 1.00 92.19 100 ALA A CA 1
ATOM 797 C C . ALA A 1 100 ? -14.513 2.228 7.637 1.00 92.19 100 ALA A C 1
ATOM 799 O O . ALA A 1 100 ? -14.899 3.329 7.264 1.00 92.19 100 ALA A O 1
ATOM 800 N N . PHE A 1 101 ? -13.416 2.082 8.381 1.00 94.56 101 PHE A N 1
ATOM 801 C CA . PHE A 1 101 ? -12.621 3.192 8.905 1.00 94.56 101 PHE A CA 1
ATOM 802 C C . PHE A 1 101 ? -11.269 3.362 8.200 1.00 94.56 101 PHE A C 1
ATOM 804 O O . PHE A 1 101 ? -10.644 4.413 8.331 1.00 94.56 101 PHE A O 1
ATOM 811 N N . LEU A 1 102 ? -10.801 2.350 7.455 1.00 95.44 102 LEU A N 1
ATOM 812 C CA . LEU A 1 102 ? -9.485 2.374 6.801 1.00 95.44 102 LEU A CA 1
ATOM 813 C C . LEU A 1 102 ? -9.275 3.571 5.851 1.00 95.44 102 LEU A C 1
ATOM 815 O O . LEU A 1 102 ? -8.169 4.116 5.874 1.00 95.44 102 LEU A O 1
ATOM 819 N N . PRO A 1 103 ? -10.281 4.048 5.076 1.00 95.06 103 PRO A N 1
ATOM 820 C CA . PRO A 1 103 ? -10.126 5.243 4.239 1.00 95.06 103 PRO A CA 1
ATOM 821 C C . PRO A 1 103 ? -9.845 6.536 5.013 1.00 95.06 103 PRO A C 1
ATOM 823 O O . PRO A 1 103 ? -9.551 7.552 4.400 1.00 95.06 103 PRO A O 1
ATOM 826 N N . SER A 1 104 ? -9.963 6.538 6.341 1.00 95.31 104 SER A N 1
ATOM 827 C CA . SER A 1 104 ? -9.714 7.708 7.191 1.00 95.31 104 SER A CA 1
ATOM 828 C C . SER A 1 104 ? -8.646 7.430 8.247 1.00 95.31 104 SER A C 1
ATOM 830 O O . SER A 1 104 ? -8.624 8.082 9.287 1.00 95.31 104 SER A O 1
ATOM 832 N N . ALA A 1 105 ? -7.782 6.434 8.036 1.00 97.25 105 ALA A N 1
ATOM 833 C CA . ALA A 1 105 ? -6.782 6.069 9.029 1.00 97.25 105 ALA A CA 1
ATOM 834 C C . ALA A 1 105 ? -5.812 7.220 9.324 1.00 97.25 105 ALA A C 1
ATOM 836 O O . ALA A 1 105 ? -5.223 7.802 8.413 1.00 97.25 105 ALA A O 1
ATOM 837 N N . SER A 1 106 ? -5.625 7.525 10.611 1.00 97.69 106 SER A N 1
ATOM 838 C CA . SER A 1 106 ? -4.688 8.562 11.037 1.00 97.69 106 SER A CA 1
ATOM 839 C C . SER A 1 106 ? -3.238 8.128 10.793 1.00 97.69 106 SER A C 1
ATOM 841 O O . SER A 1 106 ? -2.912 6.937 10.830 1.00 97.69 106 SER A O 1
ATOM 843 N N . GLY A 1 107 ? -2.335 9.099 10.628 1.00 98.12 107 GLY A N 1
ATOM 844 C CA . GLY A 1 107 ? -0.898 8.816 10.557 1.00 98.12 107 GLY A CA 1
ATOM 845 C C . GLY A 1 107 ? -0.386 8.087 11.805 1.00 98.12 107 GLY A C 1
ATOM 846 O O . GLY A 1 107 ? 0.422 7.172 11.695 1.00 98.12 107 GLY A O 1
ATOM 847 N N . GLY A 1 108 ? -0.924 8.411 12.986 1.00 97.75 108 GLY A N 1
ATOM 848 C CA . GLY A 1 108 ? -0.568 7.745 14.241 1.00 97.75 108 GLY A CA 1
ATOM 849 C C . GLY A 1 108 ? -0.968 6.268 14.274 1.00 97.75 108 GLY A C 1
ATOM 850 O O . GLY A 1 108 ? -0.174 5.429 14.699 1.00 97.75 108 GLY A O 1
ATOM 851 N N . PHE A 1 109 ? -2.165 5.927 13.787 1.00 98.12 109 PHE A N 1
ATOM 852 C CA . PHE A 1 109 ? -2.600 4.535 13.661 1.00 98.12 109 PHE A CA 1
ATOM 853 C C . PHE A 1 109 ? -1.725 3.761 12.672 1.00 98.12 109 PHE A C 1
ATOM 855 O O . PHE A 1 109 ? -1.254 2.670 12.996 1.00 98.12 109 PHE A O 1
ATOM 862 N N . LEU A 1 110 ? -1.472 4.340 11.494 1.00 98.62 110 LEU A N 1
ATOM 863 C CA . LEU A 1 110 ? -0.660 3.728 10.439 1.00 98.62 110 LEU A CA 1
ATOM 864 C C . LEU A 1 110 ? 0.777 3.477 10.911 1.00 98.62 110 LEU A C 1
ATOM 866 O O . LEU A 1 110 ? 1.267 2.356 10.789 1.00 98.62 110 LEU A O 1
ATOM 870 N N . HIS A 1 111 ? 1.397 4.473 11.544 1.00 97.75 111 HIS A N 1
ATOM 871 C CA . HIS A 1 111 ? 2.730 4.372 12.131 1.00 97.75 111 HIS A CA 1
ATOM 872 C C . HIS A 1 111 ? 2.790 3.381 13.308 1.00 97.75 111 HIS A C 1
ATOM 874 O O . HIS A 1 111 ? 3.769 2.659 13.500 1.00 97.75 111 HIS A O 1
ATOM 880 N N . CYS A 1 112 ? 1.739 3.299 14.126 1.00 97.12 112 CYS A N 1
ATOM 881 C CA . CYS A 1 112 ? 1.676 2.295 15.187 1.00 97.12 112 CYS A CA 1
ATOM 882 C C . CYS A 1 112 ? 1.592 0.876 14.606 1.00 97.12 112 CYS A C 1
ATOM 884 O O . CYS A 1 112 ? 2.256 -0.029 15.101 1.00 97.12 112 CYS A O 1
ATOM 886 N N . LEU A 1 113 ? 0.815 0.681 13.539 1.00 96.75 113 LEU A N 1
ATOM 887 C CA . LEU A 1 113 ? 0.648 -0.610 12.874 1.00 96.75 113 LEU A CA 1
ATOM 888 C C . LEU A 1 113 ? 1.928 -1.050 12.151 1.00 96.75 113 LEU A C 1
ATOM 890 O O . LEU A 1 113 ? 2.471 -2.105 12.469 1.00 96.75 113 LEU A O 1
ATOM 894 N N . SER A 1 114 ? 2.430 -0.181 11.269 1.00 96.62 114 SER A N 1
ATOM 895 C CA . SER A 1 114 ? 3.825 0.258 11.230 1.00 96.62 114 SER A CA 1
ATOM 896 C C . SER A 1 114 ? 4.837 -0.538 12.019 1.00 96.62 114 SER A C 1
ATOM 898 O O . SER A 1 114 ? 5.614 -1.331 11.497 1.00 96.62 114 SER A O 1
ATOM 900 N N . THR A 1 115 ? 4.812 -0.257 13.318 1.00 95.00 115 THR A N 1
ATOM 901 C CA . THR A 1 115 ? 5.816 -0.651 14.294 1.00 95.00 115 THR A CA 1
ATOM 902 C C . THR A 1 115 ? 5.553 -2.022 14.935 1.00 95.00 115 THR A C 1
ATOM 904 O O . THR A 1 115 ? 6.449 -2.566 15.580 1.00 95.00 115 THR A O 1
ATOM 907 N N . LYS A 1 116 ? 4.399 -2.659 14.692 1.00 95.12 116 LYS A N 1
ATOM 908 C CA . LYS A 1 116 ? 4.071 -3.994 15.232 1.00 95.12 116 LYS A CA 1
ATOM 909 C C . LYS A 1 116 ? 4.891 -5.116 14.596 1.00 95.12 116 LYS A C 1
ATOM 911 O O . LYS A 1 116 ? 5.313 -5.025 13.446 1.00 95.12 116 LYS A O 1
ATOM 916 N N . ASN A 1 117 ? 5.066 -6.214 15.326 1.00 94.62 117 ASN A N 1
ATOM 917 C CA . ASN A 1 117 ? 5.750 -7.423 14.859 1.00 94.62 117 ASN A CA 1
ATOM 918 C C . ASN A 1 117 ? 4.839 -8.308 13.981 1.00 94.62 117 ASN A C 1
ATOM 920 O O . ASN A 1 117 ? 4.593 -9.476 14.283 1.00 94.62 117 ASN A O 1
ATOM 924 N N . LEU A 1 118 ? 4.285 -7.739 12.909 1.00 96.25 118 LEU A N 1
ATOM 925 C CA . LEU A 1 118 ? 3.526 -8.513 11.927 1.00 96.25 118 LEU A CA 1
ATOM 926 C C . LEU A 1 118 ? 4.484 -9.420 11.141 1.00 96.25 118 LEU A C 1
ATOM 928 O O . LEU A 1 118 ? 5.588 -9.009 10.786 1.00 96.25 118 LEU A O 1
ATOM 932 N N . SER A 1 119 ? 4.049 -10.642 10.839 1.00 96.19 119 SER A N 1
ATOM 933 C CA . SER A 1 119 ? 4.670 -11.442 9.777 1.00 96.19 119 SER A CA 1
ATOM 934 C C . SER A 1 119 ? 4.394 -10.794 8.413 1.00 96.19 119 SER A C 1
ATOM 936 O O . SER A 1 119 ? 3.457 -10.001 8.285 1.00 96.19 119 SER A O 1
ATOM 938 N N . CYS A 1 120 ? 5.162 -11.149 7.380 1.00 97.06 120 CYS A N 1
ATOM 939 C CA . CYS A 1 120 ? 4.883 -10.678 6.022 1.00 97.06 120 CYS A CA 1
ATOM 940 C C . CYS A 1 120 ? 3.472 -11.062 5.559 1.00 97.06 120 CYS A C 1
ATOM 942 O O . CYS A 1 120 ? 2.765 -10.217 5.022 1.00 97.06 120 CYS A O 1
ATOM 944 N N . ASP A 1 121 ? 2.993 -12.265 5.882 1.00 96.44 121 ASP A N 1
ATOM 945 C CA . ASP A 1 121 ? 1.629 -12.691 5.540 1.00 96.44 121 ASP A CA 1
ATOM 946 C C . ASP A 1 121 ? 0.549 -11.862 6.252 1.00 96.44 121 ASP A C 1
ATOM 948 O O . ASP A 1 121 ? -0.465 -11.495 5.650 1.00 96.44 121 ASP A O 1
ATOM 952 N N . SER A 1 122 ? 0.758 -11.540 7.532 1.00 97.69 122 SER A N 1
ATOM 953 C CA . SER A 1 122 ? -0.135 -10.655 8.286 1.00 97.69 122 SER A CA 1
ATOM 954 C C . SER A 1 122 ? -0.131 -9.236 7.724 1.00 97.69 122 SER A C 1
ATOM 956 O O . SER A 1 122 ? -1.190 -8.634 7.555 1.00 97.69 122 SER A O 1
ATOM 958 N N . TYR A 1 123 ? 1.044 -8.696 7.403 1.00 98.00 123 TYR A N 1
ATOM 959 C CA . TYR A 1 123 ? 1.181 -7.385 6.775 1.00 98.00 123 TYR A CA 1
ATOM 960 C C . TYR A 1 123 ? 0.490 -7.331 5.407 1.00 98.00 123 TYR A C 1
ATOM 962 O O . TYR A 1 123 ? -0.292 -6.419 5.148 1.00 98.00 123 TYR A O 1
ATOM 970 N N . GLN A 1 124 ? 0.697 -8.334 4.556 1.00 97.88 124 GLN A N 1
ATOM 971 C CA . GLN A 1 124 ? 0.054 -8.416 3.245 1.00 97.88 124 GLN A CA 1
ATOM 972 C C . GLN A 1 124 ? -1.472 -8.501 3.378 1.00 97.88 124 GLN A C 1
ATOM 974 O O . GLN A 1 124 ? -2.198 -7.907 2.581 1.00 97.88 124 GLN A O 1
ATOM 979 N N . ALA A 1 125 ? -1.989 -9.164 4.423 1.00 97.81 125 ALA A N 1
ATOM 980 C CA . ALA A 1 125 ? -3.417 -9.130 4.733 1.00 97.81 125 ALA A CA 1
ATOM 981 C C . ALA A 1 125 ? -3.902 -7.716 5.099 1.00 97.81 125 ALA A C 1
ATOM 983 O O . ALA A 1 125 ? -4.974 -7.322 4.653 1.00 97.81 125 ALA A O 1
ATOM 984 N N . VAL A 1 126 ? -3.122 -6.932 5.850 1.00 98.31 126 VAL A N 1
ATOM 985 C CA . VAL A 1 126 ? -3.433 -5.518 6.132 1.00 98.31 126 VAL A CA 1
ATOM 986 C C . VAL A 1 126 ? -3.439 -4.686 4.848 1.00 98.31 126 VAL A C 1
ATOM 988 O O . VAL A 1 126 ? -4.422 -3.996 4.573 1.00 98.31 126 VAL A O 1
ATOM 991 N N . VAL A 1 127 ? -2.363 -4.746 4.056 1.00 98.31 127 VAL A N 1
ATOM 992 C CA . VAL A 1 127 ? -2.216 -3.942 2.830 1.00 98.31 127 VAL A CA 1
ATOM 993 C C . VAL A 1 127 ? -3.302 -4.275 1.821 1.00 98.31 127 VAL A C 1
ATOM 995 O O . VAL A 1 127 ? -3.838 -3.365 1.194 1.00 98.31 127 VAL A O 1
ATOM 998 N N . LYS A 1 128 ? -3.701 -5.545 1.712 1.00 98.12 128 LYS A N 1
ATOM 999 C CA . LYS A 1 128 ? -4.827 -5.956 0.871 1.00 98.12 128 LYS A CA 1
ATOM 1000 C C . LYS A 1 128 ? -6.121 -5.225 1.238 1.00 98.12 128 LYS A C 1
ATOM 1002 O O . LYS A 1 128 ? -6.824 -4.756 0.345 1.00 98.12 128 LYS A O 1
ATOM 1007 N N . GLU A 1 129 ? -6.430 -5.100 2.527 1.00 97.38 129 GLU A N 1
ATOM 1008 C CA . GLU A 1 129 ? -7.654 -4.425 2.973 1.00 97.38 129 GLU A CA 1
ATOM 1009 C C . GLU A 1 129 ? -7.582 -2.908 2.773 1.00 97.38 129 GLU A C 1
ATOM 1011 O O . GLU A 1 129 ? -8.562 -2.312 2.332 1.00 97.38 129 GLU A O 1
ATOM 1016 N N . PHE A 1 130 ? -6.422 -2.280 2.997 1.00 98.06 130 PHE A N 1
ATOM 1017 C CA . PHE A 1 130 ? -6.216 -0.876 2.615 1.00 98.06 130 PHE A CA 1
ATOM 1018 C C . PHE A 1 130 ? -6.309 -0.673 1.096 1.00 98.06 130 PHE A C 1
ATOM 1020 O O . PHE A 1 130 ? -6.913 0.296 0.645 1.00 98.06 130 PHE A O 1
ATOM 1027 N N . GLY A 1 131 ? -5.769 -1.600 0.303 1.00 97.94 131 GLY A N 1
ATOM 1028 C CA . GLY A 1 131 ? -5.825 -1.574 -1.158 1.00 97.94 131 GLY A CA 1
ATOM 1029 C C . GLY A 1 131 ? -7.255 -1.680 -1.683 1.00 97.94 131 GLY A C 1
ATOM 1030 O O . GLY A 1 131 ? -7.632 -0.947 -2.589 1.00 97.94 131 GLY A O 1
ATOM 1031 N N . ALA A 1 132 ? -8.099 -2.498 -1.050 1.00 96.06 132 ALA A N 1
ATOM 1032 C CA . ALA A 1 132 ? -9.530 -2.563 -1.358 1.00 96.06 132 ALA A CA 1
ATOM 1033 C C . ALA A 1 132 ? -10.287 -1.256 -1.041 1.00 96.06 132 ALA A C 1
ATOM 1035 O O . ALA A 1 132 ? -11.433 -1.089 -1.455 1.00 96.06 132 ALA A O 1
ATOM 1036 N N . GLN A 1 133 ? -9.676 -0.352 -0.272 1.00 94.88 133 GLN A N 1
ATOM 1037 C CA . GLN A 1 133 ? -10.212 0.963 0.068 1.00 94.88 133 GLN A CA 1
ATOM 1038 C C . GLN A 1 133 ? -9.536 2.110 -0.703 1.00 94.88 133 GLN A C 1
ATOM 1040 O O . GLN A 1 133 ? -9.889 3.264 -0.478 1.00 94.88 133 GLN A O 1
ATOM 1045 N N . PHE A 1 134 ? -8.603 1.814 -1.614 1.00 97.00 134 PHE A N 1
ATOM 1046 C CA . PHE A 1 134 ? -7.779 2.808 -2.308 1.00 97.00 134 PHE A CA 1
ATOM 1047 C C . PHE A 1 134 ? -8.608 3.881 -3.032 1.00 97.00 134 PHE A C 1
ATOM 1049 O O . PHE A 1 134 ? -8.352 5.072 -2.857 1.00 97.00 134 PHE A O 1
ATOM 1056 N N . ASP A 1 135 ? -9.651 3.476 -3.762 1.00 95.69 135 ASP A N 1
ATOM 1057 C CA . ASP A 1 135 ? -10.517 4.392 -4.524 1.00 95.69 135 ASP A CA 1
ATOM 1058 C C . ASP A 1 135 ? -11.459 5.231 -3.639 1.00 95.69 135 ASP A C 1
ATOM 1060 O O . ASP A 1 135 ? -12.057 6.199 -4.103 1.00 95.69 135 ASP A O 1
ATOM 1064 N N . HIS A 1 136 ? -11.575 4.892 -2.351 1.00 93.31 136 HIS A N 1
ATOM 1065 C CA . HIS A 1 136 ? -12.318 5.678 -1.360 1.00 93.31 136 HIS A CA 1
ATOM 1066 C C . HIS A 1 136 ? -11.426 6.686 -0.619 1.00 93.31 136 HIS A C 1
ATOM 1068 O O . HIS A 1 136 ? -11.906 7.413 0.250 1.00 93.31 136 HIS A O 1
ATOM 1074 N N . MET A 1 137 ? -10.129 6.727 -0.933 1.00 95.50 137 MET A N 1
ATOM 1075 C CA . MET A 1 137 ? -9.167 7.665 -0.362 1.00 95.50 137 MET A CA 1
ATOM 1076 C C . MET A 1 137 ? -8.869 8.782 -1.360 1.00 95.50 137 MET A C 1
ATOM 1078 O O . MET A 1 137 ? -8.736 8.549 -2.560 1.00 95.50 137 MET A O 1
ATOM 1082 N N . ASN A 1 138 ? -8.695 10.002 -0.855 1.00 96.19 138 ASN A N 1
ATOM 1083 C CA . ASN A 1 138 ? -8.071 11.057 -1.646 1.00 96.19 138 ASN A CA 1
ATOM 1084 C C . ASN A 1 138 ? -6.549 10.821 -1.747 1.00 96.19 138 ASN A C 1
ATOM 1086 O O . ASN A 1 138 ? -5.981 9.996 -1.027 1.00 96.19 138 ASN A O 1
ATOM 1090 N N . LEU A 1 139 ? -5.875 11.565 -2.628 1.00 97.88 139 LEU A N 1
ATOM 1091 C CA . LEU A 1 139 ? -4.440 11.386 -2.867 1.00 97.88 139 LEU A CA 1
ATOM 1092 C C . LEU A 1 139 ? -3.591 11.579 -1.598 1.00 97.88 139 LEU A C 1
ATOM 1094 O O . LEU A 1 139 ? -2.652 10.819 -1.378 1.00 97.88 139 LEU A O 1
ATOM 1098 N N . GLU A 1 140 ? -3.929 12.557 -0.756 1.00 98.06 140 GLU A N 1
ATOM 1099 C CA . GLU A 1 140 ? -3.216 12.819 0.502 1.00 98.06 140 GLU A CA 1
ATOM 1100 C C . GLU A 1 140 ? -3.278 11.603 1.435 1.00 98.06 140 GLU A C 1
ATOM 1102 O O . GLU A 1 140 ? -2.255 11.145 1.944 1.00 98.06 140 GLU A O 1
ATOM 1107 N N . GLN A 1 141 ? -4.462 11.015 1.595 1.00 97.94 141 GLN A N 1
ATOM 1108 C CA . GLN A 1 141 ? -4.656 9.826 2.410 1.00 97.94 141 GLN A CA 1
ATOM 1109 C C . GLN A 1 141 ? -3.960 8.596 1.810 1.00 97.94 141 GLN A C 1
ATOM 1111 O O . GLN A 1 141 ? -3.359 7.817 2.551 1.00 97.94 141 GLN A O 1
ATOM 1116 N N . GLN A 1 142 ? -3.988 8.417 0.484 1.00 98.62 142 GLN A N 1
ATOM 1117 C CA . GLN A 1 142 ? -3.258 7.325 -0.174 1.00 98.62 142 GLN A CA 1
ATOM 1118 C C . GLN A 1 142 ? -1.746 7.439 0.070 1.00 98.62 142 GLN A C 1
ATOM 1120 O O . GLN A 1 142 ? -1.087 6.449 0.395 1.00 98.62 142 GLN A O 1
ATOM 1125 N N . GLN A 1 143 ? -1.199 8.653 -0.039 1.00 98.50 143 GLN A N 1
ATOM 1126 C CA . GLN A 1 143 ? 0.205 8.940 0.254 1.00 98.50 143 GLN A CA 1
ATOM 1127 C C . GLN A 1 143 ? 0.536 8.727 1.733 1.00 98.50 143 GLN A C 1
ATOM 1129 O O . GLN A 1 143 ? 1.608 8.207 2.044 1.00 98.50 143 GLN A O 1
ATOM 1134 N N . LEU A 1 144 ? -0.380 9.076 2.639 1.00 98.56 144 LEU A N 1
ATOM 1135 C CA . LEU A 1 144 ? -0.217 8.844 4.070 1.00 98.56 144 LEU A CA 1
ATOM 1136 C C . LEU A 1 144 ? -0.136 7.345 4.390 1.00 98.56 144 LEU A C 1
ATOM 1138 O O . LEU A 1 144 ? 0.775 6.932 5.102 1.00 98.56 144 LEU A O 1
ATOM 1142 N N . VAL A 1 145 ? -1.025 6.518 3.823 1.00 98.75 145 VAL A N 1
ATOM 1143 C CA . VAL A 1 145 ? -0.979 5.048 3.971 1.00 98.75 145 VAL A CA 1
ATOM 1144 C C . VAL A 1 145 ? 0.315 4.480 3.397 1.00 98.75 145 VAL A C 1
ATOM 1146 O O . VAL A 1 145 ? 0.990 3.687 4.056 1.00 98.75 145 VAL A O 1
ATOM 1149 N N . LEU A 1 146 ? 0.698 4.912 2.193 1.00 98.56 146 LEU A N 1
ATOM 1150 C CA . LEU A 1 146 ? 1.944 4.481 1.571 1.00 98.56 146 LEU A CA 1
ATOM 1151 C C . LEU A 1 146 ? 3.151 4.796 2.465 1.00 98.56 146 LEU A C 1
ATOM 1153 O O . LEU A 1 146 ? 3.981 3.924 2.713 1.00 98.56 146 LEU A O 1
ATOM 1157 N N . LYS A 1 147 ? 3.249 6.034 2.955 1.00 98.31 147 LYS A N 1
ATOM 1158 C CA . LYS A 1 147 ? 4.394 6.499 3.736 1.00 98.31 147 LYS A CA 1
ATOM 1159 C C . LYS A 1 147 ? 4.423 5.874 5.128 1.00 98.31 147 LYS A C 1
ATOM 1161 O O . LYS A 1 147 ? 5.420 5.259 5.483 1.00 98.31 147 LYS A O 1
ATOM 1166 N N . GLU A 1 148 ? 3.353 6.023 5.905 1.00 98.50 148 GLU A N 1
ATOM 1167 C CA . GLU A 1 148 ? 3.336 5.683 7.335 1.00 98.50 148 GLU A CA 1
ATOM 1168 C C . GLU A 1 148 ? 3.107 4.186 7.601 1.00 98.50 148 GLU A C 1
ATOM 1170 O O . GLU A 1 148 ? 3.407 3.700 8.694 1.00 98.50 148 GLU A O 1
ATOM 1175 N N . LEU A 1 149 ? 2.602 3.436 6.613 1.00 98.50 149 LEU A N 1
ATOM 1176 C CA . LEU A 1 149 ? 2.362 1.996 6.728 1.00 98.50 149 LEU A CA 1
ATOM 1177 C C . LEU A 1 149 ? 3.303 1.188 5.830 1.00 98.50 149 LEU A C 1
ATOM 1179 O O . LEU A 1 149 ? 4.129 0.423 6.320 1.00 98.50 149 LEU A O 1
ATOM 1183 N N . VAL A 1 150 ? 3.162 1.342 4.511 1.00 98.44 150 VAL A N 1
ATOM 1184 C CA . VAL A 1 150 ? 3.735 0.415 3.522 1.00 98.44 150 VAL A CA 1
ATOM 1185 C C . VAL A 1 150 ? 5.253 0.543 3.460 1.00 98.44 150 VAL A C 1
ATOM 1187 O O . VAL A 1 150 ? 5.956 -0.431 3.716 1.00 98.44 150 VAL A O 1
ATOM 1190 N N . VAL A 1 151 ? 5.765 1.741 3.171 1.00 97.50 151 VAL A N 1
ATOM 1191 C CA . VAL A 1 151 ? 7.206 1.990 3.025 1.00 97.50 151 VAL A CA 1
ATOM 1192 C C . VAL A 1 151 ? 7.929 1.771 4.349 1.00 97.50 151 VAL A C 1
ATOM 1194 O O . VAL A 1 151 ? 8.951 1.085 4.370 1.00 97.50 151 VAL A O 1
ATOM 1197 N N . LEU A 1 152 ? 7.396 2.299 5.457 1.00 96.56 152 LEU A N 1
ATOM 1198 C CA . LEU A 1 152 ? 7.989 2.090 6.780 1.00 96.56 152 LEU A CA 1
ATOM 1199 C C . LEU A 1 152 ? 8.075 0.610 7.167 1.00 96.56 152 LEU A C 1
ATOM 1201 O O . LEU A 1 152 ? 9.097 0.206 7.713 1.00 96.56 152 LEU A O 1
ATOM 1205 N N . PHE A 1 153 ? 7.051 -0.202 6.883 1.00 97.56 153 PHE A N 1
ATOM 1206 C CA . PHE A 1 153 ? 7.093 -1.631 7.193 1.00 97.56 153 PHE A CA 1
ATOM 1207 C C . PHE A 1 153 ? 8.097 -2.384 6.309 1.00 97.56 153 PHE A C 1
ATOM 1209 O O . PHE A 1 153 ? 8.918 -3.144 6.819 1.00 97.56 153 PHE A O 1
ATOM 1216 N N . LEU A 1 154 ? 8.072 -2.154 4.993 1.00 97.06 154 LEU A N 1
ATOM 1217 C CA . LEU A 1 154 ? 8.944 -2.864 4.051 1.00 97.06 154 LEU A CA 1
ATOM 1218 C C . LEU A 1 154 ? 10.425 -2.497 4.210 1.00 97.06 154 LEU A C 1
ATOM 1220 O O . LEU A 1 154 ? 11.284 -3.317 3.910 1.00 97.06 154 LEU A O 1
ATOM 1224 N N . SER A 1 155 ? 10.729 -1.304 4.726 1.00 95.81 155 SER A N 1
ATOM 1225 C CA . SER A 1 155 ? 12.108 -0.813 4.898 1.00 95.81 155 SER A CA 1
ATOM 1226 C C . SER A 1 155 ? 12.756 -1.250 6.219 1.00 95.81 155 SER A C 1
ATOM 1228 O O . SER A 1 155 ? 13.818 -0.748 6.593 1.00 95.81 155 SER A O 1
ATOM 1230 N N . ARG A 1 156 ? 12.104 -2.123 6.992 1.00 93.12 156 ARG A N 1
ATOM 1231 C CA . ARG A 1 156 ? 12.613 -2.547 8.297 1.00 93.12 156 ARG A CA 1
ATOM 1232 C C . ARG A 1 156 ? 13.843 -3.438 8.153 1.00 93.12 156 ARG A C 1
ATOM 1234 O O . ARG A 1 156 ? 13.802 -4.386 7.371 1.00 93.12 156 ARG A O 1
ATOM 1241 N N . PRO A 1 157 ? 14.873 -3.246 8.996 1.00 90.31 157 PRO A N 1
ATOM 1242 C CA . PRO A 1 157 ? 16.073 -4.073 8.985 1.00 90.31 157 PRO A CA 1
ATOM 1243 C C . PRO A 1 157 ? 15.789 -5.435 9.640 1.00 90.31 157 PRO A C 1
ATOM 1245 O O . PRO A 1 157 ? 16.174 -5.695 10.778 1.00 90.31 157 PRO A O 1
ATOM 1248 N N . THR A 1 158 ? 15.063 -6.295 8.930 1.00 86.56 158 THR A N 1
ATOM 1249 C CA . THR A 1 158 ? 14.763 -7.677 9.327 1.00 86.56 158 THR A CA 1
ATOM 1250 C C . THR A 1 158 ? 15.392 -8.658 8.343 1.00 86.56 158 THR A C 1
ATOM 1252 O O . THR A 1 158 ? 15.834 -8.267 7.264 1.00 86.56 158 THR A O 1
ATOM 1255 N N . SER A 1 159 ? 15.429 -9.944 8.701 1.00 81.31 159 SER A N 1
ATOM 1256 C CA . SER A 1 159 ? 15.964 -10.996 7.827 1.00 81.31 159 SER A CA 1
ATOM 1257 C C . SER A 1 159 ? 15.188 -11.166 6.516 1.00 81.31 159 SER A C 1
ATOM 1259 O O . SER A 1 159 ? 15.744 -11.701 5.568 1.00 81.31 159 SER A O 1
ATOM 1261 N N . ASP A 1 160 ? 13.928 -10.723 6.468 1.00 86.00 160 ASP A N 1
ATOM 1262 C CA . ASP A 1 160 ? 13.088 -10.690 5.263 1.00 86.00 160 ASP A CA 1
ATOM 1263 C C . ASP A 1 160 ? 12.609 -9.253 4.999 1.00 86.00 160 ASP A C 1
ATOM 1265 O O . ASP A 1 160 ? 11.414 -8.968 4.881 1.00 86.00 160 ASP A O 1
ATOM 1269 N N . SER A 1 161 ? 13.561 -8.310 4.992 1.00 87.94 161 SER A N 1
ATOM 1270 C CA . SER A 1 161 ? 13.302 -6.926 4.585 1.00 87.94 161 SER A CA 1
ATOM 1271 C C . SER A 1 161 ? 12.602 -6.908 3.227 1.00 87.94 161 SER A C 1
ATOM 1273 O O . SER A 1 161 ? 12.965 -7.655 2.324 1.00 87.94 161 SER A O 1
ATOM 1275 N N . GLY A 1 162 ? 11.583 -6.064 3.082 1.00 92.75 162 GLY A N 1
ATOM 1276 C CA . GLY A 1 162 ? 10.795 -5.981 1.855 1.00 92.75 162 GLY A CA 1
ATOM 1277 C C . GLY A 1 162 ? 9.813 -7.135 1.625 1.00 92.75 162 GLY A C 1
ATOM 1278 O O . GLY A 1 162 ? 9.110 -7.104 0.617 1.00 92.75 162 GLY A O 1
ATOM 1279 N N . CYS A 1 163 ? 9.716 -8.123 2.525 1.00 95.94 163 CYS A N 1
ATOM 1280 C CA . CYS A 1 163 ? 8.834 -9.287 2.373 1.00 95.94 163 CYS A CA 1
ATOM 1281 C C . CYS A 1 163 ? 9.029 -10.016 1.034 1.00 95.94 163 CYS A C 1
ATOM 1283 O O . CYS A 1 163 ? 8.070 -10.328 0.311 1.00 95.94 163 CYS A O 1
ATOM 1285 N N . VAL A 1 164 ? 10.298 -10.240 0.688 1.00 94.56 164 VAL A N 1
ATOM 1286 C CA . VAL A 1 164 ? 10.717 -10.825 -0.589 1.00 94.56 164 VAL A CA 1
ATOM 1287 C C . VAL A 1 164 ? 10.496 -12.333 -0.574 1.00 94.56 164 VAL A C 1
ATOM 1289 O O . VAL A 1 164 ? 9.951 -12.875 -1.535 1.00 94.56 164 VAL A O 1
ATOM 1292 N N . SER A 1 165 ? 10.819 -13.003 0.538 1.00 89.94 165 SER A N 1
ATOM 1293 C CA . SER A 1 165 ? 10.817 -14.470 0.624 1.00 89.94 165 SER A CA 1
ATOM 1294 C C . SER A 1 165 ? 9.433 -15.117 0.449 1.00 89.94 165 SER A C 1
ATOM 1296 O O . SER A 1 165 ? 9.334 -16.256 -0.003 1.00 89.94 165 SER A O 1
ATOM 1298 N N . ASN A 1 166 ? 8.356 -14.372 0.726 1.00 83.44 166 ASN A N 1
ATOM 1299 C CA . ASN A 1 166 ? 6.964 -14.827 0.599 1.00 83.44 166 ASN A CA 1
ATOM 1300 C C . ASN A 1 166 ? 6.339 -14.566 -0.792 1.00 83.44 166 ASN A C 1
ATOM 1302 O O . ASN A 1 166 ? 5.110 -14.632 -0.955 1.00 83.44 166 ASN A O 1
ATOM 1306 N N . SER A 1 167 ? 7.161 -14.242 -1.794 1.00 91.06 167 SER A N 1
ATOM 1307 C CA . SER A 1 167 ? 6.710 -13.897 -3.146 1.00 91.06 167 SER A CA 1
ATOM 1308 C C . SER A 1 167 ? 7.311 -14.824 -4.201 1.00 91.06 167 SER A C 1
ATOM 1310 O O . SER A 1 167 ? 8.507 -15.092 -4.196 1.00 91.06 167 SER A O 1
ATOM 1312 N N . ASN A 1 168 ? 6.484 -15.289 -5.139 1.00 93.12 168 ASN A N 1
ATOM 1313 C CA . ASN A 1 168 ? 6.912 -16.238 -6.178 1.00 93.12 168 ASN A CA 1
ATOM 1314 C C . ASN A 1 168 ? 7.47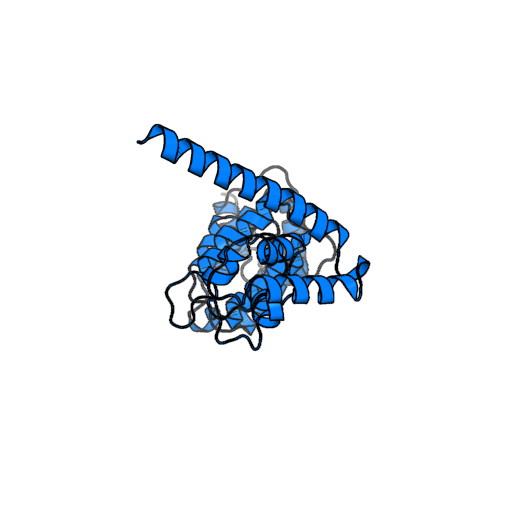5 -15.560 -7.438 1.00 93.12 168 ASN A C 1
ATOM 1316 O O . ASN A 1 168 ? 8.124 -16.206 -8.257 1.00 93.12 168 ASN A O 1
ATOM 1320 N N . SER A 1 169 ? 7.177 -14.276 -7.639 1.00 97.25 169 SER A N 1
ATOM 1321 C CA . SER A 1 169 ? 7.610 -13.489 -8.795 1.00 97.25 169 SER A CA 1
ATOM 1322 C C . SER A 1 169 ? 7.630 -11.999 -8.453 1.00 97.25 169 SER A C 1
ATOM 1324 O O . SER A 1 169 ? 7.089 -11.576 -7.431 1.00 97.25 169 SER A O 1
ATOM 1326 N N . SER A 1 170 ? 8.211 -11.181 -9.335 1.00 97.81 170 SER A N 1
ATOM 1327 C CA . SER A 1 170 ? 8.184 -9.717 -9.189 1.00 97.81 170 SER A CA 1
ATOM 1328 C C . SER A 1 170 ? 6.761 -9.146 -9.253 1.00 97.81 170 SER A C 1
ATOM 1330 O O . SER A 1 170 ? 6.441 -8.219 -8.512 1.00 97.81 170 SER A O 1
ATOM 1332 N N . VAL A 1 171 ? 5.892 -9.738 -10.081 1.00 98.38 171 VAL A N 1
ATOM 1333 C CA . VAL A 1 171 ? 4.458 -9.406 -10.144 1.00 98.38 171 VAL A CA 1
ATOM 1334 C C . VAL A 1 171 ? 3.784 -9.682 -8.800 1.00 98.38 171 VAL A C 1
ATOM 1336 O O . VAL A 1 171 ? 3.152 -8.793 -8.229 1.00 98.38 171 VAL A O 1
ATOM 1339 N N . ASP A 1 172 ? 3.966 -10.897 -8.274 1.00 98.00 172 ASP A N 1
ATOM 1340 C CA . ASP A 1 172 ? 3.373 -11.342 -7.009 1.00 98.00 172 ASP A CA 1
ATOM 1341 C C . ASP A 1 172 ? 3.858 -10.481 -5.834 1.00 98.00 172 ASP A C 1
ATOM 1343 O O . ASP A 1 172 ? 3.055 -10.030 -5.017 1.00 98.00 172 ASP A O 1
ATOM 1347 N N . TRP A 1 173 ? 5.158 -10.167 -5.798 1.00 98.25 173 TRP A N 1
ATOM 1348 C CA . TRP A 1 173 ? 5.745 -9.290 -4.788 1.00 98.25 173 TRP A CA 1
ATOM 1349 C C . TRP A 1 173 ? 5.117 -7.892 -4.801 1.00 98.25 173 TRP A C 1
ATOM 1351 O O . TRP A 1 173 ? 4.688 -7.404 -3.752 1.00 98.25 173 TRP A O 1
ATOM 1361 N N . LEU A 1 174 ? 5.024 -7.256 -5.976 1.00 98.38 174 LEU A N 1
ATOM 1362 C CA . LEU A 1 174 ? 4.484 -5.900 -6.099 1.00 98.38 174 LEU A CA 1
ATOM 1363 C C . LEU A 1 174 ? 3.006 -5.856 -5.685 1.00 98.38 174 LEU A C 1
ATOM 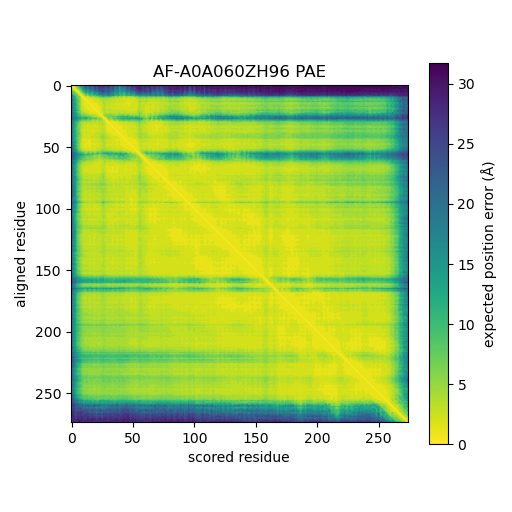1365 O O . LEU A 1 174 ? 2.584 -4.969 -4.939 1.00 98.38 174 LEU A O 1
ATOM 1369 N N . GLN A 1 175 ? 2.221 -6.844 -6.121 1.00 97.88 175 GLN A N 1
ATOM 1370 C CA . GLN A 1 175 ? 0.796 -6.933 -5.808 1.00 97.88 175 GLN A CA 1
ATOM 1371 C C . GLN A 1 175 ? 0.531 -7.209 -4.325 1.00 97.88 175 GLN A C 1
ATOM 1373 O O . GLN A 1 175 ? -0.322 -6.546 -3.733 1.00 97.88 175 GLN A O 1
ATOM 1378 N N . LYS A 1 176 ? 1.247 -8.155 -3.707 1.00 97.88 176 LYS A N 1
ATOM 1379 C CA . LYS A 1 176 ? 1.047 -8.512 -2.294 1.00 97.88 176 LYS A CA 1
ATOM 1380 C C . LYS A 1 176 ? 1.497 -7.413 -1.340 1.00 97.88 176 LYS A C 1
ATOM 1382 O O . LYS A 1 176 ? 0.813 -7.154 -0.352 1.00 97.88 176 LYS A O 1
ATOM 1387 N N . ASN A 1 177 ? 2.646 -6.796 -1.613 1.00 98.31 177 ASN A N 1
ATOM 1388 C CA . ASN A 1 177 ? 3.281 -5.884 -0.666 1.00 98.31 177 ASN A CA 1
ATOM 1389 C C . ASN A 1 177 ? 2.859 -4.423 -0.856 1.00 98.31 177 ASN A C 1
ATOM 1391 O O . ASN A 1 177 ? 2.873 -3.665 0.107 1.00 98.31 177 ASN A O 1
ATOM 1395 N N . LEU A 1 178 ? 2.466 -4.011 -2.065 1.00 98.38 178 LEU A N 1
ATOM 1396 C CA . LEU A 1 178 ? 2.058 -2.627 -2.333 1.00 98.38 178 LEU A CA 1
ATOM 1397 C C . LEU A 1 178 ? 0.642 -2.515 -2.905 1.00 98.38 178 LEU A C 1
ATOM 1399 O O . LEU A 1 178 ? -0.031 -1.510 -2.670 1.00 98.38 178 LEU A O 1
ATOM 1403 N N . GLY A 1 179 ? 0.174 -3.514 -3.658 1.00 98.00 179 GLY A N 1
ATOM 1404 C CA . GLY A 1 179 ? -1.152 -3.492 -4.276 1.00 98.00 179 GLY A CA 1
ATOM 1405 C C . GLY A 1 179 ? -1.375 -2.223 -5.118 1.00 98.00 179 GLY A C 1
ATOM 1406 O O . GLY A 1 179 ? -0.459 -1.791 -5.825 1.00 98.00 179 GLY A O 1
ATOM 1407 N N . PRO A 1 180 ? -2.553 -1.575 -5.032 1.00 98.31 180 PRO A N 1
ATOM 1408 C CA . PRO A 1 180 ? -2.833 -0.326 -5.747 1.00 98.31 180 PRO A CA 1
ATOM 1409 C C . PRO A 1 180 ? -1.901 0.837 -5.386 1.00 98.31 180 PRO A C 1
ATOM 1411 O O . PRO A 1 180 ? -1.653 1.698 -6.224 1.00 98.31 180 PRO A O 1
ATOM 1414 N N . PHE A 1 181 ? -1.317 0.855 -4.180 1.00 98.56 181 PHE A N 1
ATOM 1415 C CA . PHE A 1 181 ? -0.390 1.917 -3.770 1.00 98.56 181 PHE A CA 1
ATOM 1416 C C . PHE A 1 181 ? 0.923 1.898 -4.564 1.00 98.56 181 PHE A C 1
ATOM 1418 O O . PHE A 1 181 ? 1.635 2.902 -4.579 1.00 98.56 181 PHE A O 1
ATOM 1425 N N . SER A 1 182 ? 1.237 0.796 -5.255 1.00 98.19 182 SER A N 1
ATOM 1426 C CA . SER A 1 182 ? 2.433 0.674 -6.097 1.00 98.19 182 SER A CA 1
ATOM 1427 C C . SER A 1 182 ? 2.546 1.784 -7.143 1.00 98.19 182 SER A C 1
ATOM 1429 O O . SER A 1 182 ? 3.654 2.241 -7.409 1.00 98.19 182 SER A O 1
ATOM 1431 N N . VAL A 1 183 ? 1.430 2.286 -7.684 1.00 96.81 183 VAL A N 1
ATOM 1432 C CA . VAL A 1 183 ? 1.424 3.344 -8.716 1.00 96.81 183 VAL A CA 1
ATOM 1433 C C . VAL A 1 183 ? 1.960 4.688 -8.211 1.00 96.81 183 VAL A C 1
ATOM 1435 O O . VAL A 1 183 ? 2.303 5.561 -9.007 1.00 96.81 183 VAL A O 1
ATOM 1438 N N . LEU A 1 184 ? 2.030 4.863 -6.888 1.00 97.62 184 LEU A N 1
ATOM 1439 C CA . LEU A 1 184 ? 2.530 6.064 -6.222 1.00 97.62 184 LEU A CA 1
ATOM 1440 C C . LEU A 1 184 ? 4.031 5.977 -5.891 1.00 97.62 184 LEU A C 1
ATOM 1442 O O . LEU A 1 184 ? 4.609 6.955 -5.414 1.00 97.62 184 LEU A O 1
ATOM 1446 N N . VAL A 1 185 ? 4.673 4.831 -6.139 1.00 97.69 185 VAL A N 1
ATOM 1447 C CA . VAL A 1 185 ? 6.085 4.581 -5.822 1.00 97.69 185 VAL A CA 1
ATOM 1448 C C . VAL A 1 185 ? 6.929 4.664 -7.092 1.00 97.69 185 VAL A C 1
ATOM 1450 O O . VAL A 1 185 ? 6.561 4.106 -8.122 1.00 97.69 185 VAL A O 1
ATOM 1453 N N . SER A 1 186 ? 8.073 5.350 -7.045 1.00 97.25 186 SER A N 1
ATOM 1454 C CA . SER A 1 186 ? 9.015 5.346 -8.171 1.00 97.25 186 SER A CA 1
ATOM 1455 C C . SER A 1 186 ? 9.664 3.974 -8.339 1.00 97.25 186 SER A C 1
ATOM 1457 O O . SER A 1 186 ? 9.881 3.246 -7.368 1.00 97.25 186 SER A O 1
ATOM 1459 N N . LEU A 1 187 ? 10.046 3.635 -9.564 1.00 97.44 187 LEU A N 1
ATOM 1460 C CA . LEU A 1 187 ? 10.695 2.369 -9.870 1.00 97.44 187 LEU A CA 1
ATOM 1461 C C . LEU A 1 187 ? 12.023 2.203 -9.116 1.00 97.44 187 LEU A C 1
ATOM 1463 O O . LEU A 1 187 ? 12.321 1.118 -8.628 1.00 97.44 187 LEU A O 1
ATOM 1467 N N . GLY A 1 188 ? 12.782 3.289 -8.937 1.00 96.44 188 GLY A N 1
ATOM 1468 C CA . GLY A 1 188 ? 13.996 3.277 -8.114 1.00 96.44 188 GLY A CA 1
ATOM 1469 C C . GLY A 1 188 ? 13.724 2.912 -6.651 1.00 96.44 188 GLY A C 1
ATOM 1470 O O . GLY A 1 188 ? 14.466 2.134 -6.062 1.00 96.44 188 GLY A O 1
ATOM 1471 N N . ASN A 1 189 ? 12.625 3.404 -6.072 1.00 96.62 189 ASN A N 1
ATOM 1472 C CA . ASN A 1 189 ? 12.244 3.033 -4.709 1.00 96.62 189 ASN A CA 1
ATOM 1473 C C . ASN A 1 189 ? 11.785 1.572 -4.619 1.00 96.62 189 ASN A C 1
ATOM 1475 O O . ASN A 1 189 ? 12.078 0.925 -3.620 1.00 96.62 189 ASN A O 1
ATOM 1479 N N . LEU A 1 190 ? 11.121 1.032 -5.648 1.00 97.44 190 LEU A N 1
ATOM 1480 C CA . LEU A 1 190 ? 10.789 -0.398 -5.691 1.00 97.44 190 LEU A CA 1
ATOM 1481 C C . LEU A 1 190 ? 12.051 -1.270 -5.674 1.00 97.44 190 LEU A C 1
ATOM 1483 O O . LEU A 1 190 ? 12.117 -2.209 -4.887 1.00 97.44 190 LEU A O 1
ATOM 1487 N N . LEU A 1 191 ? 13.064 -0.910 -6.468 1.00 96.00 191 LEU A N 1
ATOM 1488 C CA . LEU A 1 191 ? 14.360 -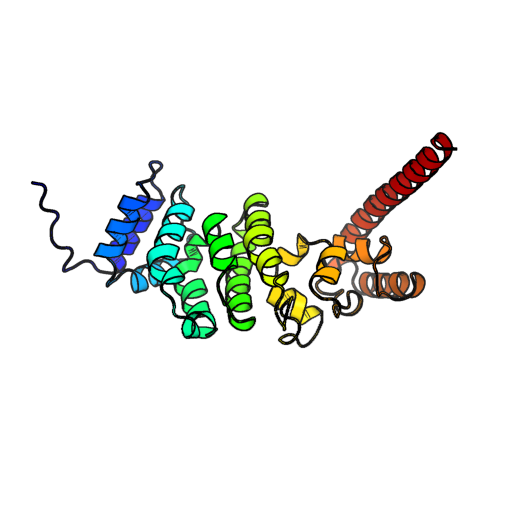1.604 -6.496 1.00 96.00 191 LEU A CA 1
ATOM 1489 C C . LEU A 1 191 ? 15.108 -1.516 -5.154 1.00 96.00 191 LEU A C 1
ATOM 1491 O O . LEU A 1 191 ? 15.807 -2.449 -4.775 1.00 96.00 191 LEU A O 1
ATOM 1495 N N . ASN A 1 192 ? 14.940 -0.419 -4.409 1.00 94.38 192 ASN A N 1
ATOM 1496 C CA . ASN A 1 192 ? 15.513 -0.285 -3.066 1.00 94.38 192 ASN A CA 1
ATOM 1497 C C . ASN A 1 192 ? 14.783 -1.144 -2.021 1.00 94.38 192 ASN A C 1
ATOM 1499 O O . ASN A 1 192 ? 15.406 -1.604 -1.069 1.00 94.38 192 ASN A O 1
ATOM 1503 N N . LEU A 1 193 ? 13.467 -1.333 -2.171 1.00 95.44 193 LEU A N 1
ATOM 1504 C CA . LEU A 1 193 ? 12.665 -2.159 -1.262 1.00 95.44 193 LEU A CA 1
ATOM 1505 C C . LEU A 1 193 ? 12.861 -3.659 -1.510 1.00 95.44 193 LEU A C 1
ATOM 1507 O O . LEU A 1 193 ? 12.744 -4.444 -0.573 1.00 95.44 193 LEU A O 1
ATOM 1511 N N . ASN A 1 194 ? 13.142 -4.053 -2.753 1.00 95.44 194 ASN A N 1
ATOM 1512 C CA . ASN A 1 194 ? 13.431 -5.427 -3.139 1.00 95.44 194 ASN A CA 1
ATOM 1513 C C . ASN A 1 194 ? 14.500 -5.445 -4.237 1.00 95.44 194 ASN A C 1
ATOM 1515 O O . ASN A 1 194 ? 14.216 -5.158 -5.399 1.00 95.44 194 ASN A O 1
ATOM 1519 N N . THR A 1 195 ? 15.719 -5.833 -3.867 1.00 92.00 195 THR A N 1
ATOM 1520 C CA . THR A 1 195 ? 16.860 -5.915 -4.789 1.00 92.00 195 THR A CA 1
ATOM 1521 C C . THR A 1 195 ? 16.715 -7.016 -5.837 1.00 92.00 195 THR A C 1
ATOM 1523 O O . THR A 1 195 ? 17.367 -6.943 -6.875 1.00 92.00 195 THR A O 1
ATOM 1526 N N . ASP A 1 196 ? 15.849 -8.003 -5.591 1.00 93.31 196 ASP A N 1
ATOM 1527 C CA . ASP A 1 196 ? 15.549 -9.103 -6.513 1.00 93.31 196 ASP A CA 1
ATOM 1528 C C . ASP A 1 196 ? 14.357 -8.773 -7.435 1.00 93.31 196 ASP A C 1
ATOM 1530 O O . ASP A 1 196 ? 13.947 -9.591 -8.264 1.00 93.31 196 ASP A O 1
ATOM 1534 N N . PHE A 1 197 ? 13.774 -7.574 -7.308 1.00 96.25 197 PHE A N 1
ATOM 1535 C CA . PHE A 1 197 ? 12.691 -7.123 -8.174 1.00 96.25 197 PHE A CA 1
ATOM 1536 C C . PHE A 1 197 ? 13.191 -6.929 -9.610 1.00 96.25 197 PHE A C 1
ATOM 1538 O O . PHE A 1 197 ? 14.117 -6.164 -9.872 1.00 96.25 197 PHE A O 1
ATOM 1545 N N . SER A 1 198 ? 12.525 -7.584 -10.559 1.00 96.50 198 SER A N 1
ATOM 1546 C CA . SER A 1 198 ? 12.795 -7.506 -11.993 1.00 96.50 198 SER A CA 1
ATOM 1547 C C . SER A 1 198 ? 11.658 -6.761 -12.705 1.00 96.50 198 SER A C 1
ATOM 1549 O O . SER A 1 198 ? 10.616 -7.362 -12.999 1.00 96.50 198 SER A O 1
ATOM 1551 N N . PRO A 1 199 ? 11.841 -5.465 -13.039 1.00 97.31 199 PRO A N 1
ATOM 1552 C CA . PRO A 1 199 ? 10.805 -4.649 -13.674 1.00 97.31 199 PRO A CA 1
ATOM 1553 C C . PRO A 1 199 ? 10.321 -5.204 -15.016 1.00 97.31 199 PRO A C 1
ATOM 1555 O O . PRO A 1 199 ? 9.128 -5.169 -15.303 1.00 97.31 199 PRO A O 1
ATOM 1558 N N . LEU A 1 200 ? 11.232 -5.761 -15.824 1.00 97.50 200 LEU A N 1
ATOM 1559 C CA . LEU A 1 200 ? 10.896 -6.337 -17.131 1.00 97.50 200 LEU A CA 1
ATOM 1560 C C . LEU A 1 200 ? 9.991 -7.571 -17.008 1.00 97.50 200 LEU A C 1
ATOM 1562 O O . LEU A 1 200 ? 9.156 -7.804 -17.873 1.00 97.50 200 LEU A O 1
ATOM 1566 N N . SER A 1 201 ? 10.106 -8.331 -15.915 1.00 97.25 201 SER A N 1
ATOM 1567 C CA . SER A 1 201 ? 9.205 -9.458 -15.638 1.00 97.25 201 SER A CA 1
ATOM 1568 C C . SER A 1 201 ? 7.844 -9.035 -15.071 1.00 97.25 201 SER A C 1
ATOM 1570 O O . SER A 1 201 ? 6.968 -9.876 -14.904 1.00 97.25 201 SER A O 1
ATOM 1572 N N . ALA A 1 202 ? 7.669 -7.747 -14.761 1.00 98.00 202 ALA A N 1
ATOM 1573 C CA . ALA A 1 202 ? 6.488 -7.200 -14.103 1.00 98.00 202 ALA A CA 1
ATOM 1574 C C . ALA A 1 202 ? 5.787 -6.099 -14.919 1.00 98.00 202 ALA A C 1
ATOM 1576 O O . ALA A 1 202 ? 4.955 -5.377 -14.372 1.00 98.00 202 ALA A O 1
ATOM 1577 N N . LEU A 1 203 ? 6.088 -5.970 -16.219 1.00 98.25 203 LEU A N 1
ATOM 1578 C CA . LEU A 1 203 ? 5.528 -4.928 -17.098 1.00 98.25 203 LEU A CA 1
ATOM 1579 C C . LEU A 1 203 ? 3.992 -4.868 -17.074 1.00 98.25 203 LEU A C 1
ATOM 1581 O O . LEU A 1 203 ? 3.419 -3.788 -17.184 1.00 98.25 203 LEU A O 1
ATOM 1585 N N . GLU A 1 204 ? 3.326 -6.006 -16.872 1.00 97.19 204 GLU A N 1
ATOM 1586 C CA . GLU A 1 204 ? 1.864 -6.105 -16.771 1.00 97.19 204 GLU A CA 1
ATOM 1587 C C . GLU A 1 204 ? 1.243 -5.407 -15.556 1.00 97.19 204 GLU A C 1
ATOM 1589 O O . GLU A 1 204 ? 0.061 -5.069 -15.584 1.00 97.19 204 GLU A O 1
ATOM 1594 N N . VAL A 1 205 ? 2.027 -5.150 -14.508 1.00 97.38 205 VAL A N 1
ATOM 1595 C CA . VAL A 1 205 ? 1.562 -4.492 -13.277 1.00 97.38 205 VAL A CA 1
ATOM 1596 C C . VAL A 1 205 ? 2.262 -3.166 -12.992 1.00 97.38 205 VAL A C 1
ATOM 1598 O O . VAL A 1 205 ? 1.908 -2.489 -12.027 1.00 97.38 205 VAL A O 1
ATOM 1601 N N . LEU A 1 206 ? 3.228 -2.760 -13.821 1.00 98.38 206 LEU A N 1
ATOM 1602 C CA . LEU A 1 206 ? 3.826 -1.433 -13.721 1.00 98.38 206 LEU A CA 1
ATOM 1603 C C . LEU A 1 206 ? 2.863 -0.360 -14.234 1.00 98.38 206 LEU A C 1
ATOM 1605 O O . LEU A 1 206 ? 2.165 -0.515 -15.235 1.00 98.38 206 LEU A O 1
ATOM 1609 N N . SER A 1 207 ? 2.877 0.797 -13.577 1.00 98.19 207 SER A N 1
ATOM 1610 C CA . SER A 1 207 ? 2.225 1.986 -14.120 1.00 98.19 207 SER A CA 1
ATOM 1611 C C . SER A 1 207 ? 2.937 2.474 -15.394 1.00 98.19 207 SER A C 1
ATOM 1613 O O . SER A 1 207 ? 4.143 2.249 -15.565 1.00 98.19 207 SER A O 1
ATOM 1615 N N . PRO A 1 208 ? 2.250 3.232 -16.270 1.00 98.44 208 PRO A N 1
ATOM 1616 C CA . PRO A 1 208 ? 2.894 3.844 -17.431 1.00 98.44 208 PRO A CA 1
ATOM 1617 C C . PRO A 1 208 ? 4.076 4.748 -17.053 1.00 98.44 208 PRO A C 1
ATOM 1619 O O . PRO A 1 208 ? 5.087 4.766 -17.751 1.00 98.44 208 PRO A O 1
ATOM 1622 N N . LYS A 1 209 ? 3.992 5.440 -15.906 1.00 98.25 209 LYS A N 1
ATOM 1623 C CA . LYS A 1 209 ? 5.094 6.244 -15.365 1.00 98.25 209 LYS A CA 1
ATOM 1624 C C . LYS A 1 209 ? 6.304 5.379 -15.003 1.00 98.25 209 LYS A C 1
ATOM 1626 O O . LYS A 1 209 ? 7.402 5.697 -15.434 1.00 98.25 209 LYS A O 1
ATOM 1631 N N . GLN A 1 210 ? 6.115 4.287 -14.263 1.00 98.50 210 GLN A N 1
ATOM 1632 C CA . GLN A 1 210 ? 7.212 3.372 -13.903 1.00 98.50 210 GLN A CA 1
ATOM 1633 C C . GLN A 1 210 ? 7.828 2.704 -15.137 1.00 98.50 210 GLN A C 1
ATOM 1635 O O . GLN A 1 210 ? 9.042 2.547 -15.217 1.00 98.50 210 GLN A O 1
ATOM 1640 N N . THR A 1 211 ? 7.010 2.362 -16.133 1.00 98.38 211 THR A N 1
ATOM 1641 C CA . THR A 1 211 ? 7.497 1.818 -17.409 1.00 98.38 211 THR A CA 1
ATOM 1642 C C . THR A 1 211 ? 8.332 2.854 -18.173 1.00 98.38 211 THR A C 1
ATOM 1644 O O . THR A 1 211 ? 9.363 2.520 -18.749 1.00 98.38 211 THR A O 1
ATOM 1647 N N . ALA A 1 212 ? 7.955 4.135 -18.133 1.00 98.31 212 ALA A N 1
ATOM 1648 C CA . ALA A 1 212 ? 8.774 5.213 -18.685 1.00 98.31 212 ALA A CA 1
ATOM 1649 C C . ALA A 1 212 ? 10.069 5.437 -17.879 1.00 98.31 212 ALA A C 1
ATOM 1651 O O . ALA A 1 212 ? 11.133 5.612 -18.468 1.00 98.31 212 ALA A O 1
ATOM 1652 N N . GLU A 1 213 ? 10.015 5.364 -16.544 1.00 97.94 213 GLU A N 1
ATOM 1653 C CA . GLU A 1 213 ? 11.201 5.422 -15.677 1.00 97.94 213 GLU A CA 1
ATOM 1654 C C . GLU A 1 213 ? 12.201 4.306 -16.011 1.00 97.94 213 GLU A C 1
ATOM 1656 O O . GLU A 1 213 ? 13.399 4.570 -16.083 1.00 97.94 213 GLU A O 1
ATOM 1661 N N . LEU A 1 214 ? 11.714 3.090 -16.288 1.00 97.38 214 LEU A N 1
ATOM 1662 C CA . LEU A 1 214 ? 12.528 1.950 -16.717 1.00 97.38 214 LEU A CA 1
ATOM 1663 C C . LEU A 1 214 ? 13.341 2.268 -17.984 1.00 97.38 214 LEU A C 1
ATOM 1665 O O . LEU A 1 214 ? 14.537 1.976 -18.063 1.00 97.38 214 LEU A O 1
ATOM 1669 N N . VAL A 1 215 ? 12.706 2.918 -18.961 1.00 97.44 215 VAL A N 1
ATOM 1670 C CA . VAL A 1 215 ? 13.344 3.302 -20.228 1.00 97.44 215 VAL A CA 1
ATOM 1671 C C . VAL A 1 215 ? 14.324 4.461 -20.041 1.00 97.44 215 VAL A C 1
ATOM 1673 O O . VAL A 1 215 ? 15.451 4.403 -20.538 1.00 97.44 215 VAL A O 1
ATOM 1676 N N . VAL A 1 216 ? 13.943 5.499 -19.297 1.00 95.88 216 VAL A N 1
ATOM 1677 C CA . VAL A 1 216 ? 14.699 6.762 -19.240 1.00 95.88 216 VAL A CA 1
ATOM 1678 C C . VAL A 1 216 ? 15.813 6.727 -18.195 1.00 95.88 216 VAL A C 1
ATOM 1680 O O . VAL A 1 216 ? 16.949 7.095 -18.489 1.00 95.88 216 VAL A O 1
ATOM 1683 N N . LEU A 1 217 ? 15.532 6.262 -16.979 1.00 93.81 217 LEU A N 1
ATOM 1684 C CA . LEU A 1 217 ? 16.427 6.464 -15.839 1.00 93.81 217 LEU A CA 1
ATOM 1685 C C . LEU A 1 217 ? 17.590 5.455 -15.813 1.00 93.81 217 LEU A C 1
ATOM 1687 O O . LEU A 1 217 ? 17.419 4.301 -16.215 1.00 93.81 217 LEU A O 1
ATOM 1691 N N . PRO A 1 218 ? 18.786 5.848 -15.340 1.00 90.50 218 PRO A N 1
ATOM 1692 C CA . PRO A 1 218 ? 19.914 4.938 -15.151 1.00 90.50 218 PRO A CA 1
ATOM 1693 C C . PRO A 1 218 ? 19.742 4.140 -13.847 1.00 90.50 218 PRO A C 1
ATOM 1695 O O . PRO A 1 218 ? 20.350 4.449 -12.825 1.00 90.50 218 PRO A O 1
ATOM 1698 N N . LEU A 1 219 ? 18.862 3.139 -13.867 1.00 92.56 219 LEU A N 1
ATOM 1699 C CA . LEU A 1 219 ? 18.553 2.317 -12.695 1.00 92.56 219 LEU A CA 1
ATOM 1700 C C . LEU A 1 219 ? 19.572 1.171 -12.522 1.00 92.56 219 LEU A C 1
ATOM 1702 O O . LEU A 1 219 ? 20.017 0.596 -13.519 1.00 92.56 219 LEU A O 1
ATOM 1706 N N . PRO A 1 220 ? 19.947 0.825 -11.276 1.00 89.19 220 PRO A N 1
ATOM 1707 C CA . PRO A 1 220 ? 20.939 -0.212 -11.003 1.00 89.19 220 PRO A CA 1
ATOM 1708 C C . PRO A 1 220 ? 20.397 -1.619 -11.285 1.00 89.19 220 PRO A C 1
ATOM 1710 O O . PRO A 1 220 ? 19.201 -1.870 -11.167 1.00 89.19 220 PRO A O 1
ATOM 1713 N N . GLY A 1 221 ? 21.295 -2.551 -11.620 1.00 88.06 221 GLY A N 1
ATOM 1714 C CA . GLY A 1 221 ? 20.968 -3.979 -11.743 1.00 88.06 221 GLY A CA 1
ATOM 1715 C C . GLY A 1 221 ? 20.141 -4.365 -12.974 1.00 88.06 221 GLY A C 1
ATOM 1716 O O . GLY A 1 221 ? 19.700 -5.507 -13.068 1.00 88.06 221 GLY A O 1
ATOM 1717 N N . LEU A 1 222 ? 19.929 -3.444 -13.920 1.00 92.19 222 LEU A N 1
ATOM 1718 C CA . LEU A 1 222 ? 19.143 -3.700 -15.127 1.00 92.19 222 LEU A CA 1
ATOM 1719 C C . LEU A 1 222 ? 20.004 -4.094 -16.344 1.00 92.19 222 LEU A C 1
ATOM 1721 O O . LEU A 1 222 ? 21.190 -3.756 -16.391 1.00 92.19 222 LEU A O 1
ATOM 1725 N N . PRO A 1 223 ? 19.413 -4.768 -17.354 1.00 93.69 223 PRO A N 1
ATOM 1726 C CA . PRO A 1 223 ? 20.072 -5.043 -18.631 1.00 93.69 223 PRO A CA 1
ATOM 1727 C C . PRO A 1 223 ? 20.470 -3.781 -19.414 1.00 93.69 223 PRO A C 1
ATOM 1729 O O . PRO A 1 223 ? 20.140 -2.653 -19.045 1.00 93.69 223 PRO A O 1
ATOM 1732 N N . GLY A 1 224 ? 21.143 -3.987 -20.551 1.00 93.12 224 GLY A N 1
ATOM 1733 C CA . GLY A 1 224 ? 21.470 -2.923 -21.501 1.00 93.12 224 GLY A CA 1
ATOM 1734 C C . GLY A 1 224 ? 20.241 -2.117 -21.937 1.00 93.12 224 GLY A C 1
ATOM 1735 O O . GLY A 1 224 ? 19.126 -2.638 -22.030 1.00 93.12 224 GLY A O 1
ATOM 1736 N N . LYS A 1 225 ? 20.440 -0.819 -22.200 1.00 92.94 225 LYS A N 1
ATOM 1737 C CA . LYS A 1 225 ? 19.355 0.105 -22.570 1.00 92.94 225 LYS A CA 1
ATOM 1738 C C . LYS A 1 225 ? 18.615 -0.325 -23.836 1.00 92.94 225 LYS A C 1
ATOM 1740 O O . LYS A 1 225 ? 17.404 -0.163 -23.902 1.00 92.94 225 LYS A O 1
ATOM 1745 N N . ASP A 1 226 ? 19.324 -0.897 -24.800 1.00 94.69 226 ASP A N 1
ATOM 1746 C CA . ASP A 1 226 ? 18.766 -1.478 -26.019 1.00 94.69 226 ASP A CA 1
ATOM 1747 C C . ASP A 1 226 ? 17.780 -2.616 -25.714 1.00 94.69 226 ASP A C 1
ATOM 1749 O O . ASP A 1 226 ? 16.660 -2.613 -26.223 1.00 94.69 226 ASP A O 1
ATOM 1753 N N . VAL A 1 227 ? 18.145 -3.531 -24.810 1.00 96.94 227 VAL A N 1
ATOM 1754 C CA . VAL A 1 227 ? 17.279 -4.639 -24.378 1.00 96.94 227 VAL A CA 1
ATOM 1755 C C . VAL A 1 227 ? 16.022 -4.108 -23.696 1.00 96.94 227 VAL A C 1
ATOM 1757 O O . VAL A 1 227 ? 14.920 -4.565 -23.997 1.00 96.94 227 VAL A O 1
ATOM 1760 N N . ILE A 1 228 ? 16.176 -3.126 -22.802 1.00 97.56 228 ILE A N 1
ATOM 1761 C CA . ILE A 1 228 ? 15.050 -2.509 -22.091 1.00 97.56 228 ILE A CA 1
ATOM 1762 C C . ILE A 1 228 ? 14.084 -1.852 -23.079 1.00 97.56 228 ILE A C 1
ATOM 1764 O O . ILE A 1 228 ? 12.886 -2.118 -23.020 1.00 97.56 228 ILE A O 1
ATOM 1768 N N . VAL A 1 229 ? 14.598 -1.006 -23.978 1.00 97.62 229 VAL A N 1
ATOM 1769 C CA . VAL A 1 229 ? 13.779 -0.287 -24.963 1.00 97.62 229 VAL A CA 1
ATOM 1770 C C . VAL A 1 229 ? 13.021 -1.281 -25.834 1.00 97.62 229 VAL A C 1
ATOM 1772 O O . VAL A 1 229 ? 11.798 -1.198 -25.901 1.00 97.62 229 VAL A O 1
ATOM 1775 N N . ASN A 1 230 ? 13.710 -2.255 -26.433 1.00 98.06 230 ASN A N 1
ATOM 1776 C CA . ASN A 1 230 ? 13.067 -3.229 -27.313 1.00 98.06 230 ASN A CA 1
ATOM 1777 C C . ASN A 1 230 ? 11.985 -4.023 -26.570 1.00 98.06 230 ASN A C 1
ATOM 1779 O O . ASN A 1 230 ? 10.843 -4.042 -27.009 1.00 98.06 230 ASN A O 1
ATOM 1783 N N . THR A 1 231 ? 12.292 -4.557 -25.382 1.00 98.38 231 THR A N 1
ATOM 1784 C CA . THR A 1 231 ? 11.326 -5.346 -24.594 1.00 98.38 231 THR A CA 1
ATOM 1785 C C . THR A 1 231 ? 10.087 -4.531 -24.214 1.00 98.38 231 THR A C 1
ATOM 1787 O O . THR A 1 231 ? 8.964 -5.024 -24.304 1.00 98.38 231 THR A O 1
ATOM 1790 N N . VAL A 1 232 ? 10.267 -3.275 -23.787 1.00 98.44 232 VAL A N 1
ATOM 1791 C CA . VAL A 1 232 ? 9.150 -2.398 -23.407 1.00 98.44 232 VAL A CA 1
ATOM 1792 C C . VAL A 1 232 ? 8.286 -2.058 -24.618 1.00 98.44 232 VAL A C 1
ATOM 1794 O O . VAL A 1 232 ? 7.062 -2.100 -24.511 1.00 98.44 232 VAL A O 1
ATOM 1797 N N . PHE A 1 233 ? 8.881 -1.731 -25.766 1.00 98.38 233 PHE A N 1
ATOM 1798 C CA . PHE A 1 233 ? 8.110 -1.396 -26.964 1.00 98.38 233 PHE A CA 1
ATOM 1799 C C . PHE A 1 233 ? 7.442 -2.623 -27.594 1.00 98.38 233 PHE A C 1
ATOM 1801 O O . PHE A 1 233 ? 6.281 -2.514 -27.987 1.00 98.38 233 PHE A O 1
ATOM 1808 N N . ASP A 1 234 ? 8.095 -3.786 -27.614 1.00 98.44 234 ASP A N 1
ATOM 1809 C CA . ASP A 1 234 ? 7.481 -5.055 -28.028 1.00 98.44 234 ASP A CA 1
ATOM 1810 C C . ASP A 1 234 ? 6.251 -5.344 -27.160 1.00 98.44 234 ASP A C 1
ATOM 1812 O O . ASP A 1 234 ? 5.148 -5.534 -27.672 1.00 98.44 234 ASP A O 1
ATOM 1816 N N . TYR A 1 235 ? 6.398 -5.229 -25.834 1.00 98.50 235 TYR A N 1
ATOM 1817 C CA . TYR A 1 235 ? 5.277 -5.349 -24.912 1.00 98.50 235 TYR A CA 1
ATOM 1818 C C . TYR A 1 235 ? 4.180 -4.314 -25.221 1.00 98.50 235 TYR A C 1
ATOM 1820 O O . TYR A 1 235 ? 3.037 -4.674 -25.478 1.00 98.50 235 TYR A O 1
ATOM 1828 N N . LEU A 1 236 ? 4.462 -3.015 -25.236 1.00 98.31 236 LEU A N 1
ATOM 1829 C CA . LEU A 1 236 ? 3.402 -2.013 -25.394 1.00 98.31 236 LEU A CA 1
ATOM 1830 C C . LEU A 1 236 ? 2.680 -2.103 -26.750 1.00 98.31 236 LEU A C 1
ATOM 1832 O O . LEU A 1 236 ? 1.485 -1.816 -26.821 1.00 98.31 236 LEU A O 1
ATOM 1836 N N . THR A 1 237 ? 3.374 -2.503 -27.818 1.00 97.81 237 THR A N 1
ATOM 1837 C CA . THR A 1 237 ? 2.814 -2.524 -29.179 1.00 97.81 237 THR A CA 1
ATOM 1838 C C . THR A 1 237 ? 1.931 -3.733 -29.481 1.00 97.81 237 THR A C 1
ATOM 1840 O O . THR A 1 237 ? 1.076 -3.627 -30.359 1.00 97.81 237 THR A O 1
ATOM 1843 N N . GLU A 1 238 ? 2.037 -4.832 -28.726 1.00 98.12 238 GLU A N 1
ATOM 1844 C CA . GLU A 1 238 ? 1.116 -5.976 -28.844 1.00 98.12 238 GLU A CA 1
ATOM 1845 C C . GLU A 1 238 ? -0.347 -5.594 -28.560 1.00 98.12 238 GLU A C 1
ATOM 1847 O O . GLU A 1 238 ? -1.271 -6.170 -29.132 1.00 98.12 238 GLU A O 1
ATOM 1852 N N . SER A 1 239 ? -0.591 -4.644 -27.651 1.00 97.31 239 SER A N 1
ATOM 1853 C CA . SER A 1 239 ? -1.943 -4.170 -27.310 1.00 97.31 239 SER A CA 1
ATOM 1854 C C . SER A 1 239 ? -1.896 -2.716 -26.821 1.00 97.31 239 SER A C 1
ATOM 1856 O O . SER A 1 239 ? -2.004 -2.462 -25.620 1.00 97.31 239 SER A O 1
ATOM 1858 N N . PRO A 1 240 ? -1.714 -1.735 -27.728 1.00 97.06 240 PRO A N 1
ATOM 1859 C CA . PRO A 1 240 ? -1.380 -0.355 -27.365 1.00 97.06 240 PRO A CA 1
ATOM 1860 C C . PRO A 1 240 ? -2.392 0.335 -26.454 1.00 97.06 240 PRO A C 1
ATOM 1862 O O . PRO A 1 240 ? -2.018 1.162 -25.623 1.00 97.06 240 PRO A O 1
ATOM 1865 N N . LYS A 1 241 ? -3.680 0.019 -26.611 1.00 96.38 241 LYS A N 1
ATOM 1866 C CA . LYS A 1 241 ? -4.748 0.625 -25.817 1.00 96.38 241 LYS A CA 1
ATOM 1867 C C . LYS A 1 241 ? -4.801 0.009 -24.422 1.00 96.38 241 LYS A C 1
ATOM 1869 O O . LYS A 1 241 ? -4.802 0.732 -23.432 1.00 96.38 241 LYS A O 1
ATOM 1874 N N . GLU A 1 242 ? -4.811 -1.316 -24.345 1.00 96.81 242 GLU A N 1
ATOM 1875 C CA . GLU A 1 242 ? -4.887 -2.080 -23.100 1.00 96.81 242 GLU A CA 1
ATOM 1876 C C . GLU A 1 242 ? -3.624 -1.885 -22.251 1.00 96.81 242 GLU A C 1
ATOM 1878 O O . GLU A 1 242 ? -3.712 -1.730 -21.036 1.00 96.81 242 GLU A O 1
ATOM 1883 N N . ARG A 1 243 ? -2.454 -1.816 -22.897 1.00 97.31 243 ARG A N 1
ATOM 1884 C CA . ARG A 1 243 ? -1.148 -1.580 -22.261 1.00 97.31 243 ARG A CA 1
ATOM 1885 C C . ARG A 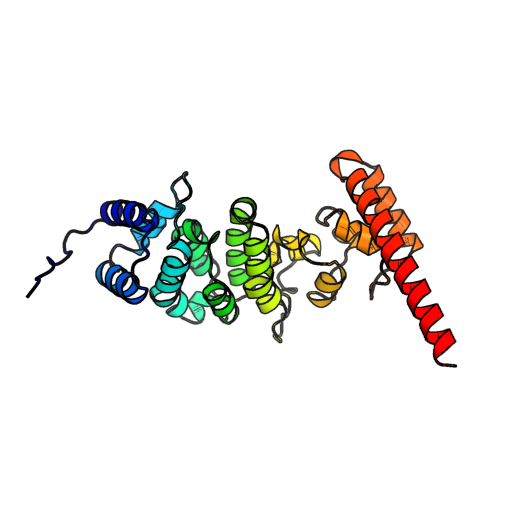1 243 ? -0.800 -0.094 -22.129 1.00 97.31 243 ARG A C 1
ATOM 1887 O O . ARG A 1 243 ? 0.300 0.234 -21.697 1.00 97.31 243 ARG A O 1
ATOM 1894 N N . ARG A 1 244 ? -1.749 0.804 -22.435 1.00 97.94 244 ARG A N 1
ATOM 1895 C CA . ARG A 1 244 ? -1.678 2.244 -22.121 1.00 97.94 244 ARG A CA 1
ATOM 1896 C C . ARG A 1 244 ? -0.451 2.938 -22.722 1.00 97.94 244 ARG A C 1
ATOM 1898 O O . ARG A 1 244 ? 0.208 3.761 -22.080 1.00 97.94 244 ARG A O 1
ATOM 1905 N N . LEU A 1 245 ? -0.147 2.598 -23.977 1.00 98.31 245 LEU A N 1
ATOM 1906 C CA . LEU A 1 245 ? 0.950 3.189 -24.742 1.00 98.31 245 LEU A CA 1
ATOM 1907 C C . LEU A 1 245 ? 0.873 4.732 -24.785 1.00 98.31 245 LEU A C 1
ATOM 1909 O O . LEU A 1 245 ? 1.915 5.357 -24.588 1.00 98.31 245 LEU A O 1
ATOM 1913 N N . PRO A 1 246 ? -0.296 5.383 -24.983 1.00 98.25 246 PRO A N 1
ATOM 1914 C CA . PRO A 1 246 ? -0.368 6.846 -24.980 1.00 98.25 246 PRO A CA 1
ATOM 1915 C C . PRO A 1 246 ? 0.097 7.481 -23.661 1.00 98.25 246 PRO A C 1
ATOM 1917 O O . PRO A 1 246 ? 0.871 8.438 -23.677 1.00 98.25 246 PRO A O 1
ATOM 1920 N N . GLU A 1 247 ? -0.319 6.941 -22.514 1.00 98.50 247 GLU A N 1
ATOM 1921 C CA . GLU A 1 247 ? 0.106 7.446 -21.205 1.00 98.50 247 GLU A CA 1
ATOM 1922 C C . GLU A 1 247 ? 1.587 7.182 -20.939 1.00 98.50 247 GLU A C 1
ATOM 1924 O O . GLU A 1 247 ? 2.270 8.025 -20.355 1.00 98.50 247 GLU A O 1
ATOM 1929 N N . PHE A 1 248 ? 2.103 6.039 -21.397 1.00 98.50 248 PHE A N 1
ATOM 1930 C CA . PHE A 1 248 ? 3.536 5.763 -21.352 1.00 98.50 248 PHE A CA 1
ATOM 1931 C C . PHE A 1 248 ? 4.316 6.813 -22.151 1.00 98.50 248 PHE A C 1
ATOM 1933 O O . PHE A 1 248 ? 5.254 7.395 -21.613 1.00 98.50 248 PHE A O 1
ATOM 1940 N N . LEU A 1 249 ? 3.908 7.109 -23.393 1.00 98.31 249 LEU A N 1
ATOM 1941 C CA . LEU A 1 249 ? 4.579 8.097 -24.246 1.00 98.31 249 LEU A CA 1
ATOM 1942 C C . LEU A 1 249 ? 4.556 9.496 -23.621 1.00 98.31 249 LEU A C 1
ATOM 1944 O O . LEU A 1 249 ? 5.569 10.193 -23.648 1.00 98.31 249 LEU A O 1
ATOM 1948 N N . TYR A 1 250 ? 3.439 9.884 -22.998 1.00 98.06 250 TYR A N 1
ATOM 1949 C CA . TYR A 1 250 ? 3.352 11.132 -22.238 1.00 98.06 250 TYR A CA 1
ATOM 1950 C C . TYR A 1 250 ? 4.420 11.204 -21.133 1.00 98.06 250 TYR A C 1
ATOM 1952 O O . TYR A 1 250 ? 5.143 12.197 -21.022 1.00 98.06 250 TYR A O 1
ATOM 1960 N N . HIS A 1 251 ? 4.559 10.145 -20.328 1.00 98.19 251 HIS A N 1
ATOM 1961 C CA . HIS A 1 251 ? 5.571 10.106 -19.272 1.00 98.19 251 HIS A CA 1
ATOM 1962 C C . HIS A 1 251 ? 6.998 10.007 -19.814 1.00 98.19 251 HIS A C 1
ATOM 1964 O O . HIS A 1 251 ? 7.896 10.614 -19.236 1.00 98.19 251 HIS A O 1
ATOM 1970 N N . LEU A 1 252 ? 7.202 9.288 -20.918 1.00 97.50 252 LEU A N 1
ATOM 1971 C CA . LEU A 1 252 ? 8.495 9.137 -21.578 1.00 97.50 252 LEU A CA 1
ATOM 1972 C C . LEU A 1 252 ? 9.051 10.493 -22.019 1.00 97.50 252 LEU A C 1
ATOM 1974 O O . LEU A 1 252 ? 10.198 10.809 -21.704 1.00 97.50 252 LEU A O 1
ATOM 1978 N N . VAL A 1 253 ? 8.232 11.304 -22.700 1.00 96.94 253 VAL A N 1
ATOM 1979 C CA . VAL A 1 253 ? 8.618 12.652 -23.146 1.00 96.94 253 VAL A CA 1
ATOM 1980 C C . VAL A 1 253 ? 8.968 13.522 -21.943 1.00 96.94 253 VAL A C 1
ATOM 1982 O O . VAL A 1 253 ? 10.078 14.045 -21.872 1.00 96.94 253 VAL A O 1
ATOM 1985 N N . ARG A 1 254 ? 8.073 13.594 -20.951 1.00 95.69 254 ARG A N 1
ATOM 1986 C CA . ARG A 1 254 ? 8.267 14.446 -19.770 1.00 95.69 254 ARG A CA 1
ATOM 1987 C C . ARG A 1 254 ? 9.531 14.085 -18.981 1.00 95.69 254 ARG A C 1
ATOM 1989 O O . ARG A 1 254 ? 10.305 14.963 -18.621 1.00 95.69 254 ARG A O 1
ATOM 1996 N N . LEU A 1 255 ? 9.770 12.796 -18.736 1.00 95.44 255 LEU A N 1
ATOM 1997 C CA . LEU A 1 255 ? 10.972 12.340 -18.027 1.00 95.44 255 LEU A CA 1
ATOM 1998 C C . LEU A 1 255 ? 12.249 12.592 -18.840 1.00 95.44 255 LEU A C 1
ATOM 2000 O O . LEU A 1 255 ? 13.287 12.915 -18.267 1.00 95.44 255 LEU A O 1
ATOM 2004 N N . SER A 1 256 ? 12.189 12.462 -20.168 1.00 92.31 256 SER A N 1
ATOM 2005 C CA . SER A 1 256 ? 13.343 12.732 -21.036 1.00 92.31 256 SER A CA 1
ATOM 2006 C C . SER A 1 256 ? 13.736 14.213 -21.009 1.00 92.31 256 SER A C 1
ATOM 2008 O O . SER A 1 256 ? 14.926 14.533 -20.973 1.00 92.31 256 SER A O 1
ATOM 2010 N N . GLU A 1 257 ? 12.753 15.117 -20.971 1.00 91.62 257 GLU A N 1
ATOM 2011 C CA . GLU A 1 257 ? 12.976 16.558 -20.798 1.00 91.62 257 GLU A CA 1
ATOM 2012 C C . GLU A 1 257 ? 13.628 16.866 -19.443 1.00 91.62 257 GLU A C 1
ATOM 2014 O O . GLU A 1 257 ? 14.642 17.565 -19.396 1.00 91.62 257 GLU A O 1
ATOM 2019 N N . GLU A 1 258 ? 13.100 16.292 -18.355 1.00 88.06 258 GLU A N 1
ATOM 2020 C CA . GLU A 1 258 ? 13.642 16.450 -16.998 1.00 88.06 258 GLU A CA 1
ATOM 2021 C C . GLU A 1 258 ? 15.108 15.989 -16.913 1.00 88.06 258 GLU A C 1
ATOM 2023 O O . GLU A 1 258 ? 15.969 16.725 -16.426 1.00 88.06 258 GLU A O 1
ATOM 2028 N N . VAL A 1 259 ? 15.427 14.804 -17.444 1.00 87.75 259 VAL A N 1
ATOM 2029 C CA . VAL A 1 259 ? 16.798 14.262 -17.431 1.00 87.75 259 VAL A CA 1
ATOM 2030 C C . VAL A 1 259 ? 17.751 15.100 -18.284 1.00 87.75 259 VAL A C 1
ATOM 2032 O O . VAL A 1 259 ? 18.877 15.371 -17.858 1.00 87.75 259 VAL A O 1
ATOM 2035 N N . THR A 1 260 ? 17.309 15.548 -19.461 1.00 82.50 260 THR A N 1
ATOM 2036 C CA . THR A 1 260 ? 18.118 16.402 -20.344 1.00 82.50 260 THR A CA 1
ATOM 2037 C C . THR A 1 260 ? 18.425 17.741 -19.674 1.00 82.50 260 THR A C 1
ATOM 2039 O O . THR A 1 260 ? 19.571 18.194 -19.688 1.00 82.50 260 THR A O 1
ATOM 2042 N N . LEU A 1 261 ? 17.430 18.351 -19.024 1.00 75.44 261 LEU A N 1
ATOM 2043 C CA . LEU A 1 261 ? 17.611 19.591 -18.275 1.00 75.44 261 LEU A CA 1
ATOM 2044 C C . LEU A 1 261 ? 18.590 19.408 -17.105 1.00 75.44 261 LEU A C 1
ATOM 2046 O O . LEU A 1 261 ? 19.505 20.216 -16.945 1.00 75.44 261 LEU A O 1
ATOM 2050 N N . CYS A 1 262 ? 18.462 18.327 -16.328 1.00 73.88 262 CYS A N 1
ATOM 2051 C CA . CYS A 1 262 ? 19.403 18.007 -15.251 1.00 73.88 262 CYS A CA 1
ATOM 2052 C C . CYS A 1 262 ? 20.842 17.833 -15.766 1.00 73.88 262 CYS A C 1
ATOM 2054 O O . CYS A 1 262 ? 21.780 18.346 -15.153 1.00 73.88 262 CYS A O 1
ATOM 2056 N N . ALA A 1 263 ? 21.030 17.156 -16.903 1.00 75.25 263 ALA A N 1
ATOM 2057 C CA . ALA A 1 263 ? 22.346 16.991 -17.517 1.00 75.25 263 ALA A CA 1
ATOM 2058 C C . ALA A 1 263 ? 22.958 18.339 -17.941 1.00 75.25 263 ALA A C 1
ATOM 2060 O O . ALA A 1 263 ? 24.137 18.592 -17.683 1.00 75.25 263 ALA A O 1
ATOM 2061 N N . LEU A 1 264 ? 22.159 19.235 -18.527 1.00 67.62 264 LEU A N 1
ATOM 2062 C CA . LEU A 1 264 ? 22.602 20.574 -18.928 1.00 67.62 264 LEU A CA 1
ATOM 2063 C C . LEU A 1 264 ? 22.987 21.454 -17.729 1.00 67.62 264 LEU A C 1
ATOM 2065 O O . LEU A 1 264 ? 24.019 22.131 -17.773 1.00 67.62 264 LEU A O 1
ATOM 2069 N N . VAL A 1 265 ? 22.202 21.423 -16.646 1.00 72.62 265 VAL A N 1
ATOM 2070 C CA . VAL A 1 265 ? 22.509 22.165 -15.411 1.00 72.62 265 VAL A CA 1
ATOM 2071 C C . VAL A 1 265 ? 23.806 21.655 -14.785 1.00 72.62 265 VAL A C 1
ATOM 2073 O O . VAL A 1 265 ? 24.692 22.458 -14.505 1.00 72.62 265 VAL A O 1
ATOM 2076 N N . ASN A 1 266 ? 23.974 20.337 -14.649 1.00 68.38 266 ASN A N 1
ATOM 2077 C CA . ASN A 1 266 ? 25.193 19.749 -14.082 1.00 68.38 266 ASN A CA 1
ATOM 2078 C C . ASN A 1 266 ? 26.440 20.088 -14.911 1.00 68.38 266 ASN A C 1
ATOM 2080 O O . ASN A 1 266 ? 27.492 20.409 -14.358 1.00 68.38 266 ASN A O 1
ATOM 2084 N N . THR A 1 267 ? 26.321 20.063 -16.241 1.00 68.00 267 THR A N 1
ATOM 2085 C CA . THR A 1 267 ? 27.419 20.445 -17.143 1.00 68.00 267 THR A CA 1
ATOM 2086 C C . THR A 1 267 ? 27.783 21.923 -16.980 1.00 68.00 267 THR A C 1
ATOM 2088 O O . THR A 1 267 ? 28.962 22.263 -16.923 1.00 68.00 267 THR A O 1
ATOM 2091 N N . SER A 1 268 ? 26.783 22.797 -16.829 1.00 61.88 268 SER A N 1
ATOM 2092 C CA . SER A 1 268 ? 26.988 24.232 -16.606 1.00 61.88 268 SER A CA 1
ATOM 2093 C C . SER A 1 268 ? 27.626 24.516 -15.243 1.00 61.88 268 SER A C 1
ATOM 2095 O O . SER A 1 268 ? 28.580 25.280 -15.169 1.00 61.88 268 SER A O 1
ATOM 2097 N N . SER A 1 269 ? 27.178 23.869 -14.163 1.00 60.34 269 SER A N 1
ATOM 2098 C CA . SER A 1 269 ? 27.771 24.029 -12.825 1.00 60.34 269 SER A CA 1
ATOM 2099 C C . SER A 1 269 ? 29.243 23.609 -12.771 1.00 60.34 269 SER A C 1
ATOM 2101 O O . SER A 1 269 ? 30.040 24.285 -12.126 1.00 60.34 269 SER A O 1
ATOM 2103 N N . ASN A 1 270 ? 29.630 22.556 -13.496 1.00 57.84 270 ASN A N 1
ATOM 2104 C CA . ASN A 1 270 ? 31.031 22.132 -13.602 1.00 57.84 270 ASN A CA 1
ATOM 2105 C C . ASN A 1 270 ? 31.905 23.111 -14.410 1.00 57.84 270 ASN A C 1
ATOM 2107 O O . ASN A 1 270 ? 33.118 23.137 -14.222 1.00 57.84 270 ASN A O 1
ATOM 2111 N N . LEU A 1 271 ? 31.308 23.924 -15.288 1.00 56.22 271 LEU A N 1
ATOM 2112 C CA . LEU A 1 271 ? 32.004 24.982 -16.031 1.00 56.22 271 LEU A CA 1
ATOM 2113 C C . LEU A 1 271 ? 32.220 26.259 -15.201 1.00 56.22 271 LEU A C 1
ATOM 2115 O O . LEU A 1 271 ? 33.088 27.046 -15.550 1.00 56.22 271 LEU A O 1
ATOM 2119 N N . PHE A 1 272 ? 31.458 26.471 -14.121 1.00 49.78 272 PHE A N 1
ATOM 2120 C CA . PHE A 1 272 ? 31.618 27.622 -13.215 1.00 49.78 272 PHE A CA 1
ATOM 2121 C C . PHE A 1 272 ? 32.525 27.342 -12.003 1.00 49.78 272 PHE A C 1
ATOM 2123 O O . PHE A 1 272 ? 32.842 28.265 -11.256 1.00 49.78 272 PHE A O 1
ATOM 2130 N N . LEU A 1 273 ? 32.903 26.080 -11.779 1.00 50.31 273 LEU A N 1
ATOM 2131 C CA . LEU A 1 273 ? 33.755 25.641 -10.664 1.00 50.31 273 LEU A CA 1
ATOM 2132 C C . LEU A 1 273 ? 35.203 25.318 -11.083 1.00 50.31 273 LEU A C 1
ATOM 2134 O O . LEU A 1 273 ? 35.994 24.915 -10.233 1.00 50.31 273 LEU A O 1
ATOM 2138 N N . ASN A 1 274 ? 35.540 25.524 -12.359 1.00 43.47 274 ASN A N 1
ATOM 2139 C CA . ASN A 1 274 ? 36.899 25.498 -12.911 1.00 43.47 274 ASN A CA 1
ATOM 2140 C C . ASN A 1 274 ? 37.284 26.894 -13.411 1.00 43.47 274 ASN A C 1
ATOM 2142 O O . ASN A 1 274 ? 38.499 27.185 -13.425 1.00 43.47 274 ASN A O 1
#

Mean predicted aligned error: 6.2 Å